Protein AF-A0A553PNM0-F1 (afdb_monomer_lite)

Organism: Tigriopus californicus (NCBI:txid6832)

Radius of gyration: 17.67 Å; chains: 1; bounding box: 43×43×45 Å

Secondary structure (DSSP, 8-state):
------EEEE-GGGSS-TT----EEEE---S----SS----HHHHTT---SSSS-TT--EEE--SS-SS---GGGSSBTBTTSSTT---S----GGGB-SS-HHHHHHHHHHHSTTTEEEEE-S-SHHHHHHHHH-GGGGGTEEEEEEE---SSS--SSSSS--HHHHH-HHHHHHHHHH--S-EEEE-HHIIIII--B-HHIIIIIGGGS-SHHHHHHHHHHHHHHHH-S---SSB--SHHHHHHHHH-GGG--------

InterPro domains:
  IPR001910 Inosine/uridine-preferring nucleoside hydrolase domain [PF01156] (56-257)
  IPR036452 Ribonucleoside hydrolase-like [G3DSA:3.90.245.10] (32-261)
  IPR036452 Ribonucleoside hydrolase-like [SSF53590] (50-256)
  IPR052775 Inosine-uridine nucleoside hydrolase [PTHR46190] (56-258)

pLDDT: mean 73.75, std 21.81, range [20.58, 97.44]

Foldseek 3Di:
DDQFFFKKKFFPVALPDPADTQIEGEDEAPLAPDPDPDDPAQLQQVQDDPDPGHDPHYAYAYEYHAAPPGFDPLSHQPQHNRSLVPFDPPDGGDNPRYDPDHLLVVLLVVLVVQFLGIEMEGRAAQRSVLSNCVVRVVSLNRHNEYFHQAAADVQPEDSDRRGDSNCVRHVVSVVSCVVSHDHHYHYCYPCNQQPVDFAAPCCLCVPQCPPPDPVSVSVCSSCVSVVVPDPDDRRGDGDGSVVSVVCVSPVVVCVDDDDDD

Structure (mmCIF, N/CA/C/O backbone):
data_AF-A0A553PNM0-F1
#
_entry.id   AF-A0A553PNM0-F1
#
loop_
_atom_site.group_PDB
_atom_site.id
_atom_site.type_symbol
_atom_site.label_atom_id
_atom_site.label_alt_id
_atom_site.label_comp_id
_atom_site.label_asym_id
_atom_site.label_entity_id
_atom_site.label_seq_id
_atom_site.pdbx_PDB_ins_code
_atom_site.Cartn_x
_atom_site.Cartn_y
_atom_site.Cartn_z
_atom_site.occupancy
_atom_site.B_iso_or_equiv
_atom_site.auth_seq_id
_atom_site.auth_comp_id
_atom_site.auth_asym_id
_atom_site.auth_atom_id
_atom_site.pdbx_PDB_model_num
ATOM 1 N N . MET A 1 1 ? 8.630 -4.304 -11.192 1.00 27.81 1 MET A N 1
ATOM 2 C CA . MET A 1 1 ? 7.873 -4.018 -9.953 1.00 27.81 1 MET A CA 1
ATOM 3 C C . MET A 1 1 ? 7.878 -2.520 -9.723 1.00 27.81 1 MET A C 1
ATOM 5 O O . MET A 1 1 ? 8.892 -1.886 -9.990 1.00 27.81 1 MET A O 1
ATOM 9 N N . ALA A 1 2 ? 6.720 -1.966 -9.370 1.00 22.22 2 ALA A N 1
ATOM 10 C CA . ALA A 1 2 ? 6.484 -0.530 -9.261 1.00 22.22 2 ALA A CA 1
ATOM 11 C C . ALA A 1 2 ? 7.149 0.062 -8.007 1.00 22.22 2 ALA A C 1
ATOM 13 O O . ALA A 1 2 ? 7.438 -0.663 -7.064 1.00 22.22 2 ALA A O 1
ATOM 14 N N . ALA A 1 3 ? 7.406 1.372 -8.035 1.00 22.92 3 ALA A N 1
ATOM 15 C CA . ALA A 1 3 ? 7.896 2.136 -6.892 1.00 22.92 3 ALA A CA 1
ATOM 16 C C . ALA A 1 3 ? 6.943 1.985 -5.697 1.00 22.92 3 ALA A C 1
ATOM 18 O O . ALA A 1 3 ? 5.734 2.151 -5.881 1.00 22.92 3 ALA A O 1
ATOM 19 N N . ALA A 1 4 ? 7.502 1.721 -4.512 1.00 26.56 4 ALA A N 1
ATOM 20 C CA . ALA A 1 4 ? 6.774 1.536 -3.260 1.00 26.56 4 ALA A CA 1
ATOM 21 C C . ALA A 1 4 ? 5.770 2.678 -3.045 1.00 26.56 4 ALA A C 1
ATOM 23 O O . ALA A 1 4 ? 6.121 3.843 -2.856 1.00 26.56 4 ALA A O 1
ATOM 24 N N . LEU A 1 5 ? 4.497 2.351 -3.193 1.00 33.31 5 LEU A N 1
ATOM 25 C CA . LEU A 1 5 ? 3.348 3.166 -2.826 1.00 33.31 5 LEU A CA 1
ATOM 26 C C . LEU A 1 5 ? 2.892 2.578 -1.493 1.00 33.31 5 LEU A C 1
ATOM 28 O O . LEU A 1 5 ? 2.893 1.365 -1.416 1.00 33.31 5 LEU A O 1
ATOM 32 N N . ASP A 1 6 ? 2.549 3.353 -0.462 1.00 53.09 6 ASP A N 1
ATOM 33 C CA . ASP A 1 6 ? 2.566 2.771 0.893 1.00 53.09 6 ASP A CA 1
ATOM 34 C C . ASP A 1 6 ? 1.210 2.538 1.544 1.00 53.09 6 ASP A C 1
ATOM 36 O O . ASP A 1 6 ? 0.813 1.402 1.756 1.00 53.09 6 ASP A O 1
ATOM 40 N N . VAL A 1 7 ? 0.435 3.590 1.812 1.00 48.84 7 VAL A N 1
ATOM 41 C CA . VAL A 1 7 ? -0.965 3.419 2.206 1.00 48.84 7 VAL A CA 1
ATOM 42 C C . VAL A 1 7 ? -1.834 4.398 1.432 1.00 48.84 7 VAL A C 1
ATOM 44 O O . VAL A 1 7 ? -1.630 5.614 1.486 1.00 48.84 7 VAL A O 1
ATOM 47 N N . ARG A 1 8 ? -2.824 3.881 0.700 1.00 50.41 8 ARG A N 1
ATOM 48 C CA . ARG A 1 8 ? -3.901 4.699 0.126 1.00 50.41 8 ARG A CA 1
ATOM 49 C C . ARG A 1 8 ? -5.166 4.552 0.954 1.00 50.41 8 ARG A C 1
ATOM 51 O O . ARG A 1 8 ? -5.609 3.437 1.206 1.00 50.41 8 ARG A O 1
ATOM 58 N N . VAL A 1 9 ? -5.764 5.681 1.329 1.00 41.03 9 VAL A N 1
ATOM 59 C CA . VAL A 1 9 ? -7.096 5.715 1.950 1.00 41.03 9 VAL A CA 1
ATOM 60 C C . VAL A 1 9 ? -8.122 6.128 0.904 1.00 41.03 9 VAL A C 1
ATOM 62 O O . VAL A 1 9 ? -7.975 7.187 0.286 1.00 41.03 9 VAL A O 1
ATOM 65 N N . MET A 1 10 ? -9.143 5.295 0.697 1.00 32.03 10 MET A N 1
ATOM 66 C CA . MET A 1 10 ? -10.212 5.520 -0.285 1.00 32.03 10 MET A CA 1
ATOM 67 C C . MET A 1 10 ? -11.589 5.536 0.390 1.00 32.03 10 MET A C 1
ATOM 69 O O . MET A 1 10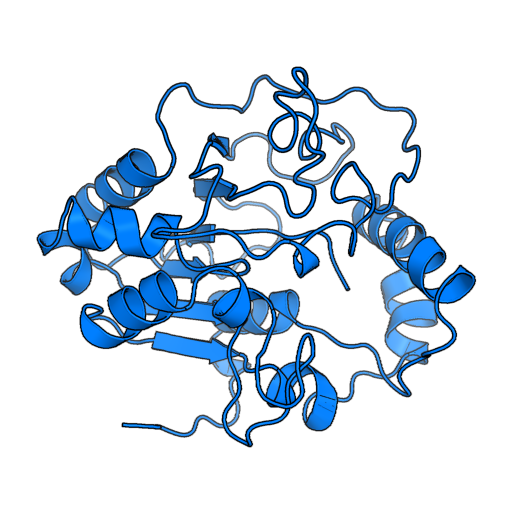 ? -11.840 4.707 1.259 1.00 32.03 10 MET A O 1
ATOM 73 N N . ASN A 1 11 ? -12.488 6.427 -0.047 1.00 24.14 11 ASN A N 1
ATOM 74 C CA . ASN A 1 11 ? -13.898 6.450 0.377 1.00 24.14 11 ASN A CA 1
ATOM 75 C C . ASN A 1 11 ? -14.820 5.823 -0.691 1.00 24.14 11 ASN A C 1
ATOM 77 O O . ASN A 1 11 ? -14.455 5.714 -1.864 1.00 24.14 11 ASN A O 1
ATOM 81 N N . GLN A 1 12 ? -16.035 5.437 -0.282 1.00 23.17 12 GLN A N 1
ATOM 82 C CA . GLN A 1 12 ? -16.990 4.610 -1.040 1.00 23.17 12 GLN A CA 1
ATOM 83 C C . GLN A 1 12 ? -17.422 5.174 -2.416 1.00 23.17 12 GLN A C 1
ATOM 85 O O . GLN A 1 12 ? -17.696 4.394 -3.325 1.00 23.17 12 GLN A O 1
ATOM 90 N N . ASP A 1 13 ? -17.384 6.493 -2.630 1.00 20.58 13 ASP A N 1
ATOM 91 C CA . ASP A 1 13 ? -17.746 7.135 -3.910 1.00 20.58 13 ASP A CA 1
ATOM 92 C C . ASP A 1 13 ? -16.684 7.004 -5.028 1.00 20.58 13 ASP A C 1
ATOM 94 O O . ASP A 1 13 ? -16.848 7.549 -6.120 1.00 20.58 13 ASP A O 1
ATOM 98 N N . GLN A 1 14 ? -15.554 6.335 -4.777 1.00 33.75 14 GLN A N 1
ATOM 99 C CA . GLN A 1 14 ? -14.324 6.510 -5.569 1.00 33.75 14 GLN A CA 1
ATOM 100 C C . GLN A 1 14 ? -13.913 5.285 -6.414 1.00 33.75 14 GLN A C 1
ATOM 102 O O . GLN A 1 14 ? -12.898 5.332 -7.106 1.00 33.75 14 GLN A O 1
ATOM 107 N N . ALA A 1 15 ? -14.712 4.211 -6.412 1.00 23.94 15 ALA A N 1
ATOM 108 C CA . ALA A 1 15 ? -14.413 2.951 -7.108 1.00 23.94 15 ALA A CA 1
ATOM 109 C C . ALA A 1 15 ? -14.707 2.957 -8.629 1.00 23.94 15 ALA A C 1
ATOM 111 O O . ALA A 1 15 ? -14.286 2.050 -9.342 1.00 23.94 15 ALA A O 1
ATOM 112 N N . THR A 1 16 ? -15.402 3.974 -9.159 1.00 22.81 16 THR A N 1
ATOM 113 C CA . THR A 1 16 ? -15.948 3.921 -10.538 1.00 22.81 16 THR A CA 1
ATOM 114 C C . THR A 1 16 ? -15.172 4.753 -11.570 1.00 22.81 16 THR A C 1
ATOM 116 O O . THR A 1 16 ? -15.426 4.637 -12.766 1.00 22.81 16 THR A O 1
ATOM 119 N N . LEU A 1 17 ? -14.200 5.581 -11.172 1.00 21.88 17 LEU A N 1
ATOM 120 C CA . LEU A 1 17 ? -13.501 6.482 -12.099 1.00 21.88 17 LEU A CA 1
ATOM 121 C C . LEU A 1 17 ? -11.994 6.468 -11.853 1.00 21.88 17 LEU A C 1
ATOM 123 O O . LEU A 1 17 ? -11.472 7.151 -10.970 1.00 21.88 17 LEU A O 1
ATOM 127 N N . GLY A 1 18 ? -11.286 5.716 -12.698 1.00 28.11 18 GLY A N 1
ATOM 128 C CA . GLY A 1 18 ? -9.848 5.874 -12.862 1.00 28.11 18 GLY A CA 1
ATOM 129 C C . GLY A 1 18 ? -9.486 7.360 -12.975 1.00 28.11 18 GLY A C 1
ATOM 130 O O . GLY A 1 18 ? -10.095 8.100 -13.741 1.00 28.11 18 GLY A O 1
ATOM 131 N N . LEU A 1 19 ? -8.485 7.773 -12.195 1.00 32.41 19 LEU A N 1
ATOM 132 C CA . LEU A 1 19 ? -7.811 9.083 -12.216 1.00 32.41 19 LEU A CA 1
ATOM 133 C C . LEU A 1 19 ? -8.428 10.258 -11.432 1.00 32.41 19 LEU A C 1
ATOM 135 O O . LEU A 1 19 ? -7.776 11.301 -11.358 1.00 32.41 19 LEU A O 1
ATOM 139 N N . HIS A 1 20 ? -9.550 10.111 -10.724 1.00 35.09 20 HIS A N 1
ATOM 140 C CA . HIS A 1 20 ? -10.071 11.193 -9.866 1.00 35.09 20 HIS A CA 1
ATOM 141 C C . HIS A 1 20 ? -10.456 10.726 -8.461 1.00 35.09 20 HIS A C 1
ATOM 143 O O . HIS A 1 20 ? -11.618 10.762 -8.081 1.00 35.09 20 HIS A O 1
ATOM 149 N N . THR A 1 21 ? -9.457 10.341 -7.663 1.00 36.59 21 THR A N 1
ATOM 150 C CA . THR A 1 21 ? -9.657 10.044 -6.238 1.00 36.59 21 THR A CA 1
ATOM 151 C C . THR A 1 21 ? -9.409 11.283 -5.368 1.00 36.59 21 THR A C 1
ATOM 153 O O . THR A 1 21 ? -8.312 11.851 -5.412 1.00 36.59 21 THR A O 1
ATOM 156 N N . LYS A 1 22 ? -10.370 11.668 -4.518 1.00 37.41 22 LYS A N 1
ATOM 157 C CA . LYS A 1 22 ? -10.086 12.384 -3.258 1.00 37.41 22 LYS A CA 1
ATOM 158 C C . LYS A 1 22 ? -9.643 11.335 -2.232 1.00 37.41 22 LYS A C 1
ATOM 160 O O . LYS A 1 22 ? -10.461 10.825 -1.481 1.00 37.41 22 LYS A O 1
ATOM 165 N N . GLY A 1 23 ? -8.376 10.934 -2.286 1.00 47.41 23 GLY A N 1
ATOM 166 C CA . GLY A 1 23 ? -7.800 9.943 -1.370 1.00 47.41 23 GLY A CA 1
ATOM 167 C C . GLY A 1 23 ? -6.678 10.546 -0.537 1.00 47.41 23 GLY A C 1
ATOM 168 O O . GLY A 1 23 ? -6.109 11.563 -0.932 1.00 47.41 23 GLY A O 1
ATOM 169 N N . LEU A 1 24 ? -6.356 9.919 0.592 1.00 45.97 24 LEU A N 1
ATOM 170 C CA . LEU A 1 24 ? -5.128 10.186 1.345 1.00 45.97 24 LEU A CA 1
ATOM 171 C C . LEU A 1 24 ? -4.005 9.322 0.767 1.00 45.97 24 LEU A C 1
ATOM 173 O O . LEU A 1 24 ? -4.213 8.127 0.542 1.00 45.97 24 LEU A O 1
ATOM 177 N N . MET A 1 25 ? -2.823 9.903 0.564 1.00 55.03 25 MET A N 1
ATOM 178 C CA . MET A 1 25 ? -1.599 9.146 0.319 1.00 55.03 25 MET A CA 1
ATOM 179 C C . MET A 1 25 ? -0.678 9.272 1.531 1.00 55.03 25 MET A C 1
ATOM 181 O O . MET A 1 25 ? -0.271 10.366 1.923 1.00 55.03 25 MET A O 1
ATOM 185 N N . VAL A 1 26 ? -0.342 8.129 2.106 1.00 51.62 26 VAL A N 1
ATOM 186 C CA . VAL A 1 26 ? 0.630 7.986 3.183 1.00 51.62 26 VAL A CA 1
ATOM 187 C C . VAL A 1 26 ? 1.881 7.335 2.608 1.00 51.62 26 VAL A C 1
ATOM 189 O O . VAL A 1 26 ? 1.780 6.383 1.836 1.00 51.62 26 VAL A O 1
ATOM 192 N N . MET A 1 27 ? 3.040 7.871 2.979 1.00 51.19 27 MET A N 1
ATOM 193 C CA . MET A 1 27 ? 4.362 7.370 2.598 1.00 51.19 27 MET A CA 1
ATOM 194 C C . MET A 1 27 ? 5.045 6.766 3.831 1.00 51.19 27 MET A C 1
ATOM 196 O O . MET A 1 27 ? 5.050 7.439 4.863 1.00 51.19 27 MET A O 1
ATOM 200 N N . GLU A 1 28 ? 5.627 5.564 3.768 1.00 45.56 28 GLU A N 1
ATOM 201 C CA . GLU A 1 28 ? 6.547 5.073 4.808 1.00 45.56 28 GLU A CA 1
ATOM 202 C C . GLU A 1 28 ? 8.026 5.348 4.480 1.00 45.56 28 GLU A C 1
ATOM 204 O O . GLU A 1 28 ? 8.387 6.303 3.778 1.00 45.56 28 GLU A O 1
ATOM 209 N N . GLN A 1 29 ? 8.858 4.537 5.132 1.00 42.72 29 GLN A N 1
ATOM 210 C CA . GLN A 1 29 ? 10.278 4.609 5.371 1.00 42.72 29 GLN A CA 1
ATOM 211 C C . GLN A 1 29 ? 11.068 4.668 4.073 1.00 42.72 29 GLN A C 1
ATOM 213 O O . GLN A 1 29 ? 10.611 4.209 3.024 1.00 42.72 29 GLN A O 1
ATOM 218 N N . PRO A 1 30 ? 12.309 5.169 4.130 1.00 36.97 30 PRO A N 1
ATOM 219 C CA . PRO A 1 30 ? 13.228 4.939 3.039 1.00 36.97 30 PRO A CA 1
ATOM 220 C C . PRO A 1 30 ? 13.418 3.436 2.918 1.00 36.97 30 PRO A C 1
ATOM 222 O O . PRO A 1 30 ? 14.041 2.831 3.781 1.00 36.97 30 PRO A O 1
ATOM 225 N N . THR A 1 31 ? 13.048 2.850 1.785 1.00 34.56 31 THR A N 1
ATOM 226 C CA . THR A 1 31 ? 13.652 1.600 1.282 1.00 34.56 31 THR A CA 1
ATOM 227 C C . THR A 1 31 ? 15.159 1.775 0.960 1.00 34.56 31 THR A C 1
ATOM 229 O O . THR A 1 31 ? 15.746 1.028 0.180 1.00 34.56 31 THR A O 1
ATOM 232 N N . CYS A 1 32 ? 15.784 2.824 1.510 1.00 32.19 32 CYS A N 1
ATOM 233 C CA . CYS A 1 32 ? 17.066 3.431 1.169 1.00 32.19 32 CYS A CA 1
ATOM 234 C C . CYS A 1 32 ? 17.634 4.139 2.421 1.00 32.19 32 CYS A C 1
ATOM 236 O O . CYS A 1 32 ? 17.755 5.365 2.451 1.00 32.19 32 CYS A O 1
ATOM 238 N N . ILE A 1 33 ? 17.913 3.411 3.506 1.00 30.34 33 ILE A N 1
ATOM 239 C CA . ILE A 1 33 ? 18.574 3.986 4.692 1.00 30.34 33 ILE A CA 1
ATOM 240 C C . ILE A 1 33 ? 20.084 4.074 4.434 1.00 30.34 33 ILE A C 1
ATOM 242 O O . ILE A 1 33 ? 20.885 3.321 4.962 1.00 30.34 33 ILE A O 1
ATOM 246 N N . CYS A 1 34 ? 20.528 5.050 3.647 1.00 25.72 34 CYS A N 1
ATOM 247 C CA . CYS A 1 34 ? 21.958 5.341 3.590 1.00 25.72 34 CYS A CA 1
ATOM 248 C C . CYS A 1 34 ? 22.407 5.899 4.955 1.00 25.72 34 CYS A C 1
ATOM 250 O O . CYS A 1 34 ? 22.080 7.036 5.296 1.00 25.72 34 CYS A O 1
ATOM 252 N N . ASN A 1 35 ? 23.176 5.123 5.729 1.00 25.09 35 ASN A N 1
ATOM 253 C CA . ASN A 1 35 ? 23.857 5.579 6.948 1.00 25.09 35 ASN A CA 1
ATOM 254 C C . ASN A 1 35 ? 24.820 6.745 6.633 1.00 25.09 35 ASN A C 1
ATOM 256 O O . ASN A 1 35 ? 26.003 6.554 6.356 1.00 25.09 35 ASN A O 1
ATOM 260 N N . GLY A 1 36 ? 24.310 7.974 6.680 1.00 26.05 36 GLY A N 1
ATOM 261 C CA . GLY A 1 36 ? 25.061 9.214 6.525 1.00 26.05 36 GLY A CA 1
ATOM 262 C C . GLY A 1 36 ? 24.262 10.402 7.077 1.00 26.05 36 GLY A C 1
ATOM 263 O O . GLY A 1 36 ? 23.035 10.379 7.050 1.00 26.05 36 GLY A O 1
ATOM 264 N N . PRO A 1 37 ? 24.911 11.468 7.582 1.00 25.02 37 PRO A N 1
ATOM 265 C CA . PRO A 1 37 ? 24.263 12.534 8.362 1.00 25.02 37 PRO A CA 1
ATOM 266 C C . PRO A 1 37 ? 23.416 13.512 7.524 1.00 25.02 37 PRO A C 1
ATOM 268 O O . PRO A 1 37 ? 23.191 14.653 7.925 1.00 25.02 37 PRO A O 1
ATOM 271 N N . LYS A 1 38 ? 22.978 13.113 6.332 1.00 31.00 38 LYS A N 1
ATOM 272 C CA . LYS A 1 38 ? 22.179 13.925 5.419 1.00 31.00 38 LYS A CA 1
ATOM 273 C C . LYS A 1 38 ? 21.345 12.967 4.583 1.00 31.00 38 LYS A C 1
ATOM 275 O O . LYS A 1 38 ? 21.938 12.294 3.759 1.00 31.00 38 LYS A O 1
ATOM 280 N N . PHE A 1 39 ? 20.030 12.903 4.785 1.00 34.34 39 PHE A N 1
ATOM 281 C CA . PHE A 1 39 ? 19.041 13.088 3.715 1.00 34.34 39 PHE A CA 1
ATOM 282 C C . PHE A 1 39 ? 17.601 12.894 4.220 1.00 34.34 39 PHE A C 1
ATOM 284 O O . PHE A 1 39 ? 17.259 11.931 4.889 1.00 34.34 39 PHE A O 1
ATOM 291 N N . ASN A 1 40 ? 16.766 13.868 3.863 1.00 34.53 40 ASN A N 1
ATOM 292 C CA . ASN A 1 40 ? 15.377 14.093 4.267 1.00 34.53 40 ASN A CA 1
ATOM 293 C C . ASN A 1 40 ? 14.376 13.433 3.273 1.00 34.53 40 ASN A C 1
ATOM 295 O O . ASN A 1 40 ? 13.281 13.963 3.055 1.00 34.53 40 ASN A O 1
ATOM 299 N N . SER A 1 41 ? 14.784 12.373 2.548 1.00 41.06 41 SER A N 1
ATOM 300 C CA . SER A 1 41 ? 14.549 12.314 1.091 1.00 41.06 41 SER A CA 1
ATOM 301 C C . SER A 1 41 ? 13.500 11.373 0.482 1.00 41.06 41 SER A C 1
ATOM 303 O O . SER A 1 41 ? 13.335 11.446 -0.731 1.00 41.06 41 SER A O 1
ATOM 305 N N . ASN A 1 42 ? 12.696 10.576 1.190 1.00 40.91 42 ASN A N 1
ATOM 306 C CA . ASN A 1 42 ? 11.641 9.815 0.453 1.00 40.91 42 ASN A CA 1
ATOM 307 C C . ASN A 1 42 ? 10.457 10.686 0.080 1.00 40.91 42 ASN A C 1
ATOM 309 O O . ASN A 1 42 ? 9.878 10.594 -1.001 1.00 40.91 42 ASN A O 1
ATOM 313 N N . VAL A 1 43 ? 10.165 11.630 0.964 1.00 40.88 43 VAL A N 1
ATOM 314 C CA . VAL A 1 43 ? 9.217 12.707 0.709 1.00 40.88 43 VAL A CA 1
ATOM 315 C C . VAL A 1 43 ? 9.763 13.646 -0.369 1.00 40.88 43 VAL A C 1
ATOM 317 O O . VAL A 1 43 ? 9.001 14.401 -0.975 1.00 40.88 43 VAL A O 1
ATOM 320 N N . ASP A 1 44 ? 11.074 13.569 -0.636 1.00 37.78 44 ASP A N 1
ATOM 321 C CA . ASP A 1 44 ? 11.754 14.328 -1.671 1.00 37.78 44 ASP A CA 1
ATOM 322 C C . ASP A 1 44 ? 11.764 13.631 -3.045 1.00 37.78 44 ASP A C 1
ATOM 324 O O . ASP A 1 44 ? 11.934 14.311 -4.059 1.00 37.78 44 ASP A O 1
ATOM 328 N N . HIS A 1 45 ? 11.484 12.323 -3.109 1.00 41.59 45 HIS A N 1
ATOM 329 C CA . HIS A 1 45 ? 11.562 11.546 -4.350 1.00 41.59 45 HIS A CA 1
ATOM 330 C C . HIS A 1 45 ? 10.223 11.033 -4.897 1.00 41.59 45 HIS A C 1
ATOM 332 O O . HIS A 1 45 ? 10.089 10.966 -6.119 1.00 41.59 45 HIS A O 1
ATOM 338 N N . TYR A 1 46 ? 9.145 10.929 -4.098 1.00 42.34 46 TYR A N 1
ATOM 339 C CA . TYR A 1 46 ? 7.755 10.825 -4.635 1.00 42.34 46 TYR A CA 1
ATOM 340 C C . TYR A 1 46 ? 7.224 12.093 -5.319 1.00 42.34 46 TYR A C 1
ATOM 342 O O . TYR A 1 46 ? 6.044 12.317 -5.588 1.00 42.34 46 TYR A O 1
ATOM 350 N N . ARG A 1 47 ? 8.167 12.962 -5.587 1.00 44.56 47 ARG A N 1
ATOM 351 C CA . ARG A 1 47 ? 8.039 14.358 -5.878 1.00 44.56 47 ARG A CA 1
ATOM 352 C C . ARG A 1 47 ? 8.198 14.558 -7.398 1.00 44.56 47 ARG A C 1
ATOM 354 O O . ARG A 1 47 ? 7.783 15.576 -7.943 1.00 44.56 47 ARG A O 1
ATOM 361 N N . ALA A 1 48 ? 8.700 13.565 -8.129 1.00 35.59 48 ALA A N 1
ATOM 362 C CA . ALA A 1 48 ? 8.612 13.511 -9.580 1.00 35.59 48 ALA A CA 1
ATOM 363 C C . ALA A 1 48 ? 7.213 12.976 -9.964 1.00 35.59 48 ALA A C 1
ATOM 365 O O . ALA A 1 48 ? 7.020 11.774 -10.086 1.00 35.59 48 ALA A O 1
ATOM 366 N N . ARG A 1 49 ? 6.189 13.790 -10.235 1.00 47.12 49 ARG A N 1
ATOM 367 C CA . ARG A 1 49 ? 6.160 14.604 -11.452 1.00 47.12 49 ARG A CA 1
ATOM 368 C C . ARG A 1 49 ? 4.851 15.381 -11.576 1.00 47.12 49 ARG A C 1
ATOM 370 O O . ARG A 1 49 ? 3.779 14.805 -11.758 1.00 47.12 49 ARG A O 1
ATOM 377 N N . ARG A 1 50 ? 4.961 16.704 -11.682 1.00 45.78 50 ARG A N 1
ATOM 378 C CA . ARG A 1 50 ? 4.091 17.465 -12.587 1.00 45.78 50 ARG A CA 1
ATOM 379 C C . ARG A 1 50 ? 4.337 16.969 -14.017 1.00 45.78 50 ARG A C 1
ATOM 381 O O . ARG A 1 50 ? 5.307 17.390 -14.638 1.00 45.78 50 ARG A O 1
ATOM 388 N N . ARG A 1 51 ? 3.473 16.096 -14.537 1.00 40.75 51 ARG A N 1
ATOM 389 C CA . ARG A 1 51 ? 3.124 16.044 -15.968 1.00 40.75 51 ARG A CA 1
ATOM 390 C C . ARG A 1 51 ? 1.890 15.165 -16.180 1.00 40.75 51 ARG A C 1
ATOM 392 O O . ARG A 1 51 ? 1.956 13.948 -16.074 1.00 40.75 51 ARG A O 1
ATOM 399 N N . ASP A 1 52 ? 0.777 15.854 -16.414 1.00 39.88 52 ASP A N 1
ATOM 400 C CA . ASP A 1 52 ? -0.388 15.435 -17.198 1.00 39.88 52 ASP A CA 1
ATOM 401 C C . ASP A 1 52 ? -0.995 14.059 -16.863 1.00 39.88 52 ASP A C 1
ATOM 403 O O . ASP A 1 52 ? -0.812 13.083 -17.581 1.00 39.88 52 ASP A O 1
ATOM 407 N N . GLY A 1 53 ? -1.777 13.987 -15.775 1.00 41.88 53 GLY A N 1
ATOM 408 C CA . GLY A 1 53 ? -2.761 12.905 -15.603 1.00 41.88 53 GLY A CA 1
ATOM 409 C C . GLY A 1 53 ? -3.071 12.469 -14.170 1.00 41.88 53 GLY A C 1
ATOM 410 O O . GLY A 1 53 ? -4.127 11.894 -13.941 1.00 41.88 53 GLY A O 1
ATOM 411 N N . PHE A 1 54 ? -2.212 12.753 -13.185 1.00 48.88 54 PHE A N 1
ATOM 412 C CA . PHE A 1 54 ? -2.532 12.483 -11.775 1.00 48.88 54 PHE A CA 1
ATOM 413 C C . PHE A 1 54 ? -3.293 13.661 -11.155 1.00 48.88 54 PHE A C 1
ATOM 415 O O . PHE A 1 54 ? -2.840 14.807 -11.232 1.00 48.88 54 PHE A O 1
ATOM 422 N N . SER A 1 55 ? -4.451 13.372 -10.544 1.00 46.28 55 SER A N 1
ATOM 423 C CA . SER A 1 55 ? -5.333 14.350 -9.893 1.00 46.28 55 SER A CA 1
ATOM 424 C C . SER A 1 55 ? -4.558 15.389 -9.065 1.00 46.28 55 SER A C 1
ATOM 426 O O . SER A 1 55 ? -3.635 15.073 -8.304 1.00 46.28 55 SER A O 1
ATOM 428 N N . LYS A 1 56 ? -4.944 16.661 -9.218 1.00 51.91 56 LYS A N 1
ATOM 429 C CA . LYS A 1 56 ? -4.315 17.832 -8.586 1.00 51.91 56 LYS A CA 1
ATOM 430 C C . LYS A 1 56 ? -4.522 17.923 -7.058 1.00 51.91 56 LYS A C 1
ATOM 432 O O . LYS A 1 56 ? -4.066 18.899 -6.481 1.00 51.91 56 LYS A O 1
ATOM 437 N N . SER A 1 57 ? -5.181 16.960 -6.402 1.00 65.50 57 SER A N 1
ATOM 438 C CA . SER A 1 57 ? -5.792 17.175 -5.075 1.00 65.50 57 SER A CA 1
ATOM 439 C C . SER A 1 57 ? -5.454 16.167 -3.964 1.00 65.50 57 SER A C 1
ATOM 441 O O . SER A 1 57 ? -6.142 16.176 -2.950 1.00 65.50 57 SER A O 1
ATOM 443 N N . ILE A 1 58 ? -4.481 15.266 -4.136 1.00 71.31 58 ILE A N 1
ATOM 444 C CA . ILE A 1 58 ? -4.185 14.229 -3.123 1.00 71.31 58 ILE A CA 1
ATOM 445 C C . ILE A 1 58 ? -3.097 14.732 -2.157 1.00 71.31 58 ILE A C 1
ATOM 447 O O . ILE A 1 58 ? -1.978 14.974 -2.627 1.00 71.31 58 ILE A O 1
ATOM 451 N N . PRO A 1 59 ? -3.393 14.907 -0.852 1.00 74.25 59 PRO A N 1
ATOM 452 C CA . PRO A 1 59 ? -2.390 15.250 0.152 1.00 74.25 59 PRO A CA 1
ATOM 453 C C . PRO A 1 59 ? -1.437 14.077 0.404 1.00 74.25 59 PRO A C 1
ATOM 455 O O . PRO A 1 59 ? -1.841 12.912 0.353 1.00 74.25 59 PRO A O 1
ATOM 458 N N . VAL A 1 60 ? -0.174 14.402 0.685 1.00 74.56 60 VAL A N 1
ATOM 459 C CA . VAL A 1 60 ? 0.885 13.435 0.996 1.00 74.56 60 VAL A CA 1
ATOM 460 C C . VAL A 1 60 ? 1.360 13.668 2.421 1.00 74.56 60 VAL A C 1
ATOM 462 O O . VAL A 1 60 ? 1.766 14.778 2.756 1.00 74.56 60 VAL A O 1
ATOM 465 N N . HIS A 1 61 ? 1.346 12.630 3.249 1.00 77.69 61 HIS A N 1
ATOM 466 C CA . HIS A 1 61 ? 1.777 12.721 4.643 1.00 77.69 61 HIS A CA 1
ATOM 467 C C . HIS A 1 61 ? 3.043 11.902 4.876 1.00 77.69 61 HIS A C 1
ATOM 469 O O . HIS A 1 61 ? 3.156 10.771 4.397 1.00 77.69 61 HIS A O 1
ATOM 475 N N . ARG A 1 62 ? 3.989 12.477 5.628 1.00 79.38 62 ARG A N 1
ATOM 476 C CA . ARG A 1 62 ? 5.225 11.789 6.022 1.00 79.38 62 ARG A CA 1
ATOM 477 C C . ARG A 1 62 ? 4.912 10.727 7.078 1.00 79.38 62 ARG A C 1
ATOM 479 O O . ARG A 1 62 ? 4.274 11.051 8.080 1.00 79.38 62 ARG A O 1
ATOM 486 N N . GLY A 1 63 ? 5.334 9.489 6.854 1.00 78.69 63 GLY A N 1
ATOM 487 C CA . GLY A 1 63 ? 5.217 8.396 7.818 1.00 78.69 63 GLY A CA 1
ATOM 488 C C . GLY A 1 63 ? 6.460 8.171 8.660 1.00 78.69 63 GLY A C 1
ATOM 489 O O . GLY A 1 63 ? 7.334 9.032 8.735 1.00 78.69 63 GLY A O 1
ATOM 490 N N . SER A 1 64 ? 6.503 7.007 9.308 1.00 81.88 64 SER A N 1
ATOM 491 C CA . SER A 1 64 ? 7.663 6.555 10.075 1.00 81.88 64 SER A CA 1
ATOM 492 C C . SER A 1 64 ? 8.901 6.436 9.185 1.00 81.88 64 SER A C 1
ATOM 494 O O . SER A 1 64 ? 8.792 6.039 8.027 1.00 81.88 64 SER A O 1
ATOM 496 N N . GLU A 1 65 ? 10.073 6.756 9.737 1.00 77.00 65 GLU A N 1
ATOM 497 C CA . GLU A 1 65 ? 11.376 6.593 9.072 1.00 77.00 65 GLU A CA 1
ATOM 498 C C . GLU A 1 65 ? 12.034 5.241 9.385 1.00 77.00 65 GLU A C 1
ATOM 500 O O . GLU A 1 65 ? 12.950 4.832 8.677 1.00 77.00 65 GLU A O 1
ATOM 505 N N . SER A 1 66 ? 11.551 4.540 10.417 1.00 80.62 66 SER A N 1
ATOM 506 C CA . SER A 1 66 ? 12.062 3.243 10.871 1.00 80.62 66 SER A CA 1
ATOM 507 C C . SER A 1 66 ? 10.944 2.293 11.294 1.00 80.62 66 SER A C 1
ATOM 509 O O . SER A 1 66 ? 9.843 2.739 11.634 1.00 80.62 66 SER A O 1
ATOM 511 N N . ALA A 1 67 ? 11.246 0.991 11.318 1.00 87.31 67 ALA A N 1
ATOM 512 C CA . ALA A 1 67 ? 10.352 -0.041 11.829 1.00 87.31 67 ALA A CA 1
ATOM 513 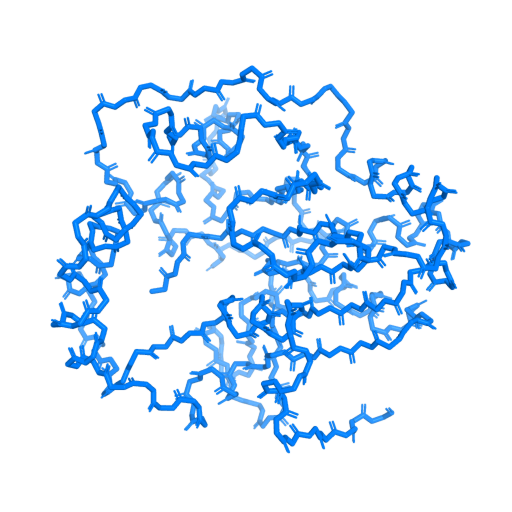C C . ALA A 1 67 ? 10.097 0.168 13.330 1.00 87.31 67 ALA A C 1
ATOM 515 O O . ALA A 1 67 ? 10.806 0.938 13.987 1.00 87.31 67 ALA A O 1
ATOM 516 N N . LEU A 1 68 ? 9.102 -0.524 13.892 1.00 90.62 68 LEU A N 1
ATOM 517 C CA . LEU A 1 68 ? 8.739 -0.383 15.306 1.00 90.62 68 LEU A CA 1
ATOM 518 C C . LEU A 1 68 ? 9.894 -0.693 16.269 1.00 90.62 68 LEU A C 1
ATOM 520 O O . LEU A 1 68 ? 9.985 -0.062 17.322 1.00 90.62 68 LEU A O 1
ATOM 524 N N . ILE A 1 69 ? 10.740 -1.674 15.937 1.00 93.31 69 ILE A N 1
ATOM 525 C CA . ILE A 1 69 ? 11.888 -2.073 16.766 1.00 93.31 69 ILE A CA 1
ATOM 526 C C . ILE A 1 69 ? 13.209 -1.792 16.052 1.00 93.31 69 ILE A C 1
ATOM 528 O O . ILE A 1 69 ? 14.037 -1.040 16.563 1.00 93.31 69 ILE A O 1
ATOM 532 N N . MET A 1 70 ? 13.438 -2.422 14.901 1.00 86.88 70 MET A N 1
ATOM 533 C CA . MET A 1 70 ? 14.700 -2.316 14.173 1.00 86.88 70 MET A CA 1
ATOM 534 C C . MET A 1 70 ? 14.458 -2.516 12.684 1.00 86.88 70 MET A C 1
ATOM 536 O O . MET A 1 70 ? 13.960 -3.564 12.285 1.00 86.88 70 MET A O 1
ATOM 540 N N . THR A 1 71 ? 14.866 -1.546 11.867 1.00 83.81 71 THR A N 1
ATOM 541 C CA . THR A 1 71 ? 14.836 -1.711 10.412 1.00 83.81 71 THR A CA 1
ATOM 542 C C . THR A 1 71 ? 15.982 -2.634 9.973 1.00 83.81 71 THR A C 1
ATOM 544 O O . THR A 1 71 ? 17.137 -2.378 10.338 1.00 83.81 71 THR A O 1
ATOM 547 N N . PRO A 1 72 ? 15.711 -3.710 9.212 1.00 81.62 72 PRO A N 1
ATOM 548 C CA . PRO A 1 72 ? 16.757 -4.581 8.688 1.00 81.62 72 PRO A CA 1
ATOM 549 C C . PRO A 1 72 ? 17.702 -3.838 7.736 1.00 81.62 72 PRO A C 1
ATOM 551 O O . PRO A 1 72 ? 17.255 -3.081 6.882 1.00 81.62 72 PRO A O 1
ATOM 554 N N . LYS A 1 73 ? 19.010 -4.108 7.828 1.00 73.12 73 LYS A N 1
ATOM 555 C CA . LYS A 1 73 ? 20.018 -3.517 6.922 1.00 73.12 73 LYS A CA 1
ATOM 556 C C . LYS A 1 73 ? 19.840 -3.958 5.468 1.00 73.12 73 LYS A C 1
ATOM 558 O O . LYS A 1 73 ? 20.116 -3.199 4.550 1.00 73.12 73 LYS A O 1
ATOM 563 N N . ASP A 1 74 ? 19.350 -5.178 5.270 1.00 68.19 74 ASP A N 1
ATOM 564 C CA . ASP A 1 74 ? 19.152 -5.768 3.943 1.00 68.19 74 ASP A CA 1
ATOM 565 C C . ASP A 1 74 ? 17.876 -5.241 3.254 1.00 68.19 74 ASP A C 1
ATOM 567 O O . ASP A 1 74 ? 17.565 -5.639 2.134 1.00 68.19 74 ASP A O 1
ATOM 571 N N . ALA A 1 75 ? 17.129 -4.340 3.907 1.00 59.62 75 ALA A N 1
ATOM 572 C CA . ALA A 1 75 ? 15.966 -3.668 3.330 1.00 59.62 75 ALA A CA 1
ATOM 573 C C . ALA A 1 75 ? 16.336 -2.484 2.409 1.00 59.62 75 ALA A C 1
ATOM 575 O O . ALA A 1 75 ? 15.453 -1.795 1.899 1.00 59.62 75 ALA A O 1
ATOM 576 N N . GLU A 1 76 ? 17.631 -2.223 2.211 1.00 57.84 76 GLU A N 1
ATOM 577 C CA . GLU A 1 76 ? 18.139 -1.075 1.465 1.00 57.84 76 GLU A CA 1
ATOM 578 C C . GLU A 1 76 ? 18.411 -1.400 -0.016 1.00 57.84 76 GLU A C 1
ATOM 580 O O . GLU A 1 76 ? 18.953 -2.447 -0.365 1.00 57.84 76 GLU A O 1
ATOM 585 N N . GLY A 1 77 ? 18.104 -0.453 -0.909 1.00 58.03 77 GLY A N 1
ATOM 586 C CA . GLY A 1 77 ? 18.691 -0.393 -2.256 1.00 58.03 77 GLY A CA 1
ATOM 587 C C . GLY A 1 77 ? 17.982 -1.194 -3.353 1.00 58.03 77 GLY A C 1
ATOM 588 O O . GLY A 1 77 ? 18.402 -1.129 -4.508 1.00 58.03 77 GLY A O 1
ATOM 589 N N . TYR A 1 78 ? 16.875 -1.880 -3.050 1.00 60.53 78 TYR A N 1
ATOM 590 C CA . TYR A 1 78 ? 16.108 -2.634 -4.057 1.00 60.53 78 TYR A CA 1
ATOM 591 C C . TYR A 1 78 ? 15.534 -1.742 -5.177 1.00 60.53 78 TYR A C 1
ATOM 593 O O . TYR A 1 78 ? 15.311 -2.199 -6.299 1.00 60.53 78 TYR A O 1
ATOM 601 N N . HIS A 1 79 ? 15.328 -0.456 -4.876 1.00 61.22 79 HIS A N 1
ATOM 602 C CA . HIS A 1 79 ? 14.721 0.532 -5.766 1.00 61.22 79 HIS A CA 1
ATOM 603 C C . HIS A 1 79 ? 15.626 1.743 -6.042 1.00 61.22 79 HIS A C 1
ATOM 605 O O . HIS A 1 79 ? 15.126 2.843 -6.268 1.00 61.22 79 HIS A O 1
ATOM 611 N N . GLY A 1 80 ? 16.950 1.567 -6.016 1.00 61.09 80 GLY A N 1
ATOM 612 C CA . GLY A 1 80 ? 17.898 2.685 -6.122 1.00 61.09 80 GLY A CA 1
ATOM 613 C C . GLY A 1 80 ? 17.935 3.544 -4.857 1.00 61.09 80 GLY A C 1
ATOM 614 O O . GLY A 1 80 ? 17.310 3.201 -3.858 1.00 61.09 80 GLY A O 1
ATOM 615 N N . SER A 1 81 ? 18.680 4.647 -4.868 1.00 63.81 81 SER A N 1
ATOM 616 C CA . SER A 1 81 ? 18.789 5.565 -3.719 1.00 63.81 81 SER A CA 1
ATOM 617 C C . SER A 1 81 ? 17.575 6.486 -3.546 1.00 63.81 81 SER A C 1
ATOM 619 O O . SER A 1 81 ? 17.339 7.018 -2.459 1.00 63.81 81 SER A O 1
ATOM 621 N N . ASP A 1 82 ? 16.801 6.671 -4.615 1.00 58.75 82 ASP A N 1
ATOM 622 C CA . ASP A 1 82 ? 15.628 7.540 -4.660 1.00 58.75 82 ASP A CA 1
ATOM 623 C C . ASP A 1 82 ? 14.285 6.795 -4.556 1.00 58.75 82 ASP A C 1
ATOM 625 O O . ASP A 1 82 ? 13.235 7.435 -4.497 1.00 58.75 82 ASP A O 1
ATOM 629 N N . GLY A 1 83 ? 14.292 5.457 -4.533 1.00 62.88 83 GLY A N 1
ATOM 630 C CA . GLY A 1 83 ? 13.076 4.636 -4.595 1.00 62.88 83 GLY A CA 1
ATOM 631 C C . GLY A 1 83 ? 12.451 4.541 -5.999 1.00 62.88 83 GLY A C 1
ATOM 632 O O . GLY A 1 83 ? 11.381 3.953 -6.167 1.00 62.88 83 GLY A O 1
ATOM 633 N N . PHE A 1 84 ? 13.108 5.106 -7.016 1.00 65.88 84 PHE A N 1
ATOM 634 C CA . PHE A 1 84 ? 12.715 5.146 -8.427 1.00 65.88 84 PHE A CA 1
ATOM 635 C C . PHE A 1 84 ? 13.840 4.653 -9.352 1.00 65.88 84 PHE A C 1
ATOM 637 O O . PHE A 1 84 ? 13.956 5.082 -10.505 1.00 65.88 84 PHE A O 1
ATOM 644 N N . ASN A 1 85 ? 14.643 3.704 -8.871 1.00 66.88 85 ASN A N 1
ATOM 645 C CA . ASN A 1 85 ? 15.760 3.097 -9.593 1.00 66.88 85 ASN A CA 1
ATOM 646 C C . ASN A 1 85 ? 16.774 4.129 -10.126 1.00 66.88 85 ASN A C 1
ATOM 648 O O . ASN A 1 85 ? 17.400 3.894 -11.160 1.00 66.88 85 ASN A O 1
ATOM 652 N N . ASP A 1 86 ? 16.899 5.282 -9.459 1.00 70.88 86 ASP A N 1
ATOM 653 C CA . ASP A 1 86 ? 17.798 6.389 -9.807 1.00 70.88 86 ASP A CA 1
ATOM 654 C C . ASP A 1 86 ? 17.624 6.910 -11.248 1.00 70.88 86 ASP A C 1
ATOM 656 O O . ASP A 1 86 ? 18.521 7.520 -11.847 1.00 70.88 86 ASP A O 1
ATOM 660 N N . VAL A 1 87 ? 16.444 6.674 -11.833 1.00 70.06 87 VAL A N 1
ATOM 661 C CA . VAL A 1 87 ? 16.136 7.096 -13.196 1.00 70.06 87 VAL A CA 1
ATOM 662 C C . VAL A 1 87 ? 15.970 8.613 -13.232 1.00 70.06 87 VAL A C 1
ATOM 664 O O . VAL A 1 87 ? 15.161 9.206 -12.522 1.00 70.06 87 VAL A O 1
ATOM 667 N N . GLN A 1 88 ? 16.696 9.270 -14.135 1.00 78.12 88 GLN A N 1
ATOM 668 C CA . GLN A 1 88 ? 16.610 10.717 -14.311 1.00 78.12 88 GLN A CA 1
ATOM 669 C C . GLN A 1 88 ? 15.413 11.090 -15.186 1.00 78.12 88 GLN A C 1
ATOM 671 O O . GLN A 1 88 ? 15.388 10.837 -16.390 1.00 78.12 88 GLN A O 1
ATOM 676 N N . PHE A 1 89 ? 14.419 11.744 -14.587 1.00 65.44 89 PHE A N 1
ATOM 677 C CA . PHE A 1 89 ? 13.176 12.110 -15.276 1.00 65.44 89 PHE A CA 1
ATOM 678 C C . PHE A 1 89 ? 13.100 13.575 -15.726 1.00 65.44 89 PHE A C 1
ATOM 680 O O . PHE A 1 89 ? 12.094 13.988 -16.302 1.00 65.44 89 PHE A O 1
ATOM 687 N N . GLY A 1 90 ? 14.153 14.363 -15.482 1.00 64.75 90 GLY A N 1
ATOM 688 C CA . GLY A 1 90 ? 14.285 15.737 -15.984 1.00 64.75 90 GLY A CA 1
ATOM 689 C C . GLY A 1 90 ? 13.286 16.746 -15.405 1.00 64.75 90 GLY A C 1
ATOM 690 O O . GLY A 1 90 ? 13.121 17.829 -15.960 1.00 64.75 90 GLY A O 1
ATOM 691 N N . THR A 1 91 ? 12.602 16.411 -14.308 1.00 62.31 91 THR A N 1
ATOM 692 C CA . THR A 1 91 ? 11.650 17.296 -13.619 1.00 62.31 91 THR A CA 1
ATOM 693 C C . THR A 1 91 ? 11.990 17.409 -12.149 1.00 62.31 91 THR A C 1
ATOM 695 O O . THR A 1 91 ? 12.336 16.402 -11.531 1.00 62.31 91 THR A O 1
ATOM 698 N N . THR A 1 92 ? 11.805 18.596 -11.574 1.00 59.91 92 THR A N 1
ATOM 699 C CA . THR A 1 92 ? 11.971 18.764 -10.139 1.00 59.91 92 THR A CA 1
ATOM 700 C C . THR A 1 92 ? 10.775 18.207 -9.356 1.00 59.91 92 THR A C 1
ATOM 702 O O . THR A 1 92 ? 9.619 18.475 -9.691 1.00 59.91 92 THR A O 1
ATOM 705 N N . PRO A 1 93 ? 11.069 17.458 -8.292 1.00 62.19 93 PRO A N 1
ATOM 706 C CA . PRO A 1 93 ? 10.260 17.295 -7.097 1.00 62.19 93 PRO A CA 1
ATOM 707 C C . PRO A 1 93 ? 9.207 18.387 -6.717 1.00 62.19 93 PRO A C 1
ATOM 709 O O . PRO A 1 93 ? 9.595 19.445 -6.232 1.00 62.19 93 PRO A O 1
ATOM 712 N N . ASP A 1 94 ? 7.884 18.140 -6.838 1.00 66.56 94 ASP A N 1
ATOM 713 C CA . ASP A 1 94 ? 6.795 19.023 -6.333 1.00 66.56 94 ASP A CA 1
ATOM 714 C C . ASP A 1 94 ? 6.459 18.755 -4.854 1.00 66.56 94 ASP A C 1
ATOM 716 O O . ASP A 1 94 ? 5.736 17.820 -4.508 1.00 66.56 94 ASP A O 1
ATOM 720 N N . VAL A 1 95 ? 6.993 19.602 -3.974 1.00 67.75 95 VAL A N 1
ATOM 721 C CA . VAL A 1 95 ? 6.896 19.447 -2.513 1.00 67.75 95 VAL A CA 1
ATOM 722 C C . VAL A 1 95 ? 5.584 19.979 -1.937 1.00 67.75 95 VAL A C 1
ATOM 724 O O . VAL A 1 95 ? 5.298 19.761 -0.764 1.00 67.75 95 VAL A O 1
ATOM 727 N N . THR A 1 96 ? 4.787 20.696 -2.733 1.00 71.56 96 THR A N 1
ATOM 728 C CA . THR A 1 96 ? 3.669 21.520 -2.234 1.00 71.56 96 THR A CA 1
ATOM 729 C C . THR A 1 96 ? 2.500 20.711 -1.675 1.00 71.56 96 THR A C 1
ATOM 731 O O . THR A 1 96 ? 1.629 21.258 -1.007 1.00 71.56 96 THR A O 1
ATOM 734 N N . ARG A 1 97 ? 2.475 19.401 -1.942 1.00 71.38 97 ARG A N 1
ATOM 735 C CA . ARG A 1 97 ? 1.440 18.468 -1.472 1.00 71.38 97 ARG A CA 1
ATOM 736 C C . ARG A 1 97 ? 1.775 17.811 -0.141 1.00 71.38 97 ARG A C 1
ATOM 738 O O . ARG A 1 97 ? 0.909 17.148 0.432 1.00 71.38 97 ARG A O 1
ATOM 745 N N . VAL A 1 98 ? 3.012 17.963 0.319 1.00 75.44 98 VAL A N 1
ATOM 746 C CA . VAL A 1 98 ? 3.462 17.416 1.594 1.00 75.44 98 VAL A CA 1
ATOM 747 C C . VAL A 1 98 ? 2.776 18.195 2.704 1.00 75.44 98 VAL A C 1
ATOM 749 O O . VAL A 1 98 ? 2.928 19.410 2.796 1.00 75.44 98 VAL A O 1
ATOM 752 N N . GLN A 1 99 ? 1.996 17.493 3.512 1.00 79.12 99 GLN A N 1
ATOM 753 C CA . GLN A 1 99 ? 1.306 18.072 4.651 1.00 79.12 99 GLN A CA 1
ATOM 754 C C . GLN A 1 99 ? 2.238 18.150 5.861 1.00 79.12 99 GLN A C 1
ATOM 756 O O . GLN A 1 99 ? 3.164 17.349 6.003 1.00 79.12 99 GLN A O 1
ATOM 761 N N . GLU A 1 100 ? 1.963 19.110 6.744 1.00 86.62 100 GLU A N 1
ATOM 762 C CA . GLU A 1 100 ? 2.630 19.208 8.048 1.00 86.62 100 GLU A CA 1
ATOM 763 C C . GLU A 1 100 ? 2.194 18.076 8.991 1.00 86.62 100 GLU A C 1
ATOM 765 O O . GLU A 1 100 ? 2.987 17.594 9.795 1.00 86.62 100 GLU A O 1
ATOM 770 N N . GLU A 1 101 ? 0.941 17.621 8.875 1.00 85.44 101 GLU A N 1
ATOM 771 C CA . GLU A 1 101 ? 0.417 16.498 9.653 1.00 85.44 101 GLU A CA 1
ATOM 772 C C . GLU A 1 101 ? 1.120 15.186 9.262 1.00 85.44 101 GLU A C 1
ATOM 774 O O . GLU A 1 101 ? 1.183 14.821 8.087 1.00 85.44 101 GLU A O 1
ATOM 779 N N . GLY A 1 102 ? 1.604 14.438 10.255 1.00 82.19 102 GLY A N 1
ATOM 780 C CA . GLY A 1 102 ? 2.196 13.115 10.048 1.00 82.19 102 GLY A CA 1
ATOM 781 C C . GLY A 1 102 ? 1.163 12.050 9.664 1.00 82.19 102 GLY A C 1
ATOM 782 O O . GLY A 1 102 ? -0.002 12.114 10.057 1.00 82.19 102 GLY A O 1
ATOM 783 N N . ALA A 1 103 ? 1.599 11.026 8.934 1.00 82.75 103 ALA A N 1
ATOM 784 C CA . ALA A 1 103 ? 0.724 10.002 8.367 1.00 82.75 103 ALA A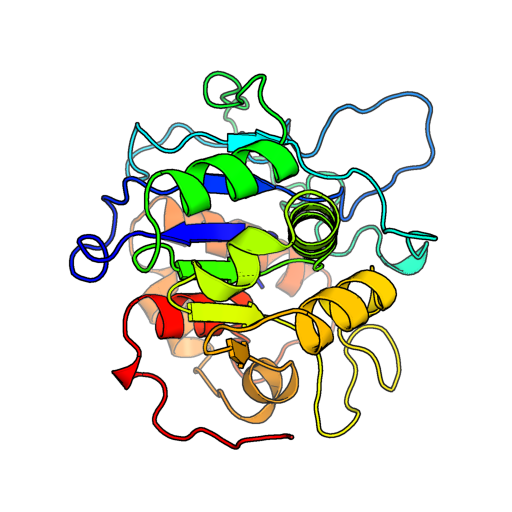 CA 1
ATOM 785 C C . ALA A 1 103 ? -0.103 9.241 9.409 1.00 82.75 103 ALA A C 1
ATOM 787 O O . ALA A 1 103 ? -1.277 8.972 9.178 1.00 82.75 103 ALA A O 1
ATOM 788 N N . VAL A 1 104 ? 0.486 8.924 10.565 1.00 88.00 104 VAL A N 1
ATOM 789 C CA . VAL A 1 104 ? -0.200 8.214 11.657 1.00 88.00 104 VAL A CA 1
ATOM 790 C C . VAL A 1 104 ? -1.420 9.004 12.143 1.00 88.00 104 VAL A C 1
ATOM 792 O O . VAL A 1 104 ? -2.508 8.446 12.292 1.00 88.00 104 VAL A O 1
ATOM 795 N N . LEU A 1 105 ? -1.260 10.318 12.336 1.00 89.56 105 LEU A N 1
ATOM 796 C CA . LEU A 1 105 ? -2.352 11.204 12.746 1.00 89.56 105 LEU A CA 1
ATOM 797 C C . LEU A 1 105 ? -3.378 11.375 11.628 1.00 89.56 105 LEU A C 1
ATOM 799 O O . LEU A 1 105 ? -4.576 11.310 11.897 1.00 89.56 105 LEU A O 1
ATOM 803 N N . ALA A 1 106 ? -2.917 11.495 10.382 1.00 86.31 106 ALA A N 1
ATOM 804 C CA . ALA A 1 106 ? -3.794 11.587 9.226 1.00 86.31 106 ALA A CA 1
ATOM 805 C C . ALA A 1 106 ? -4.685 10.342 9.084 1.00 86.31 106 ALA A C 1
ATOM 807 O O . ALA A 1 106 ? -5.889 10.485 8.891 1.00 86.31 106 ALA A O 1
ATOM 808 N N . ILE A 1 107 ? -4.141 9.128 9.254 1.00 86.81 107 ILE A N 1
ATOM 809 C CA . ILE A 1 107 ? -4.929 7.883 9.262 1.00 86.81 107 ILE A CA 1
ATOM 810 C C . ILE A 1 107 ? -5.998 7.943 10.359 1.00 86.81 107 ILE A C 1
ATOM 812 O O . ILE A 1 107 ? -7.177 7.742 10.067 1.00 86.81 107 ILE A O 1
ATOM 816 N N . CYS A 1 108 ? -5.617 8.268 11.602 1.00 92.56 108 CYS A N 1
ATOM 817 C CA . CYS A 1 108 ? -6.578 8.376 12.704 1.00 92.56 108 CYS A CA 1
ATOM 818 C C . CYS A 1 108 ? -7.692 9.391 12.403 1.00 92.56 108 CYS A C 1
ATOM 820 O O . CYS A 1 108 ? -8.867 9.103 12.633 1.00 92.56 108 CYS A O 1
ATOM 822 N N . ARG A 1 109 ? -7.330 10.579 11.904 1.00 92.88 109 ARG A N 1
ATOM 823 C CA . ARG A 1 109 ? -8.272 11.656 11.586 1.00 92.88 109 ARG A CA 1
ATOM 824 C C . ARG A 1 109 ? -9.227 11.239 10.471 1.00 92.88 109 ARG A C 1
ATOM 826 O O . ARG A 1 109 ? -10.434 11.313 10.663 1.00 92.88 109 ARG A O 1
ATOM 833 N N . HIS A 1 110 ? -8.705 10.736 9.352 1.00 86.00 110 HIS A N 1
ATOM 834 C CA . HIS A 1 110 ? -9.521 10.348 8.202 1.00 86.00 110 HIS A CA 1
ATOM 835 C C . HIS A 1 110 ? -10.519 9.236 8.530 1.00 86.00 110 HIS A C 1
ATOM 837 O O . HIS A 1 110 ? -11.666 9.320 8.091 1.00 86.00 110 HIS A O 1
ATOM 843 N N . VAL A 1 111 ? -10.118 8.234 9.320 1.00 88.88 111 VAL A N 1
ATOM 844 C CA . VAL A 1 111 ? -11.038 7.173 9.759 1.00 88.88 111 VAL A CA 1
ATOM 845 C C . VAL A 1 111 ? -12.128 7.732 10.676 1.00 88.88 111 VAL A C 1
ATOM 847 O O . VAL A 1 111 ? -13.298 7.433 10.466 1.00 88.88 111 VAL A O 1
ATOM 850 N N . ARG A 1 112 ? -11.776 8.580 11.652 1.00 92.88 112 ARG A N 1
ATOM 851 C CA . ARG A 1 112 ? -12.758 9.172 12.582 1.00 92.88 112 ARG A CA 1
ATOM 852 C C . ARG A 1 112 ? -13.731 10.132 11.907 1.00 92.88 112 ARG A C 1
ATOM 854 O O . ARG A 1 112 ? -14.881 10.223 12.320 1.00 92.88 112 ARG A O 1
ATOM 861 N N . GLU A 1 113 ? -13.274 10.859 10.894 1.00 89.00 113 GLU A N 1
ATOM 862 C CA . GLU A 1 113 ? -14.121 11.757 10.105 1.00 89.00 113 GLU A CA 1
ATOM 863 C C . GLU A 1 113 ? -15.080 10.990 9.180 1.00 89.00 113 GLU A C 1
ATOM 865 O O . GLU A 1 113 ? -16.102 11.545 8.792 1.00 89.00 113 GLU A O 1
ATOM 870 N N . ASN A 1 114 ? -14.768 9.734 8.828 1.00 85.88 114 ASN A N 1
ATOM 871 C CA . ASN A 1 114 ? -15.517 8.939 7.846 1.00 85.88 114 ASN A CA 1
ATOM 872 C C . ASN A 1 114 ? -15.676 7.467 8.304 1.00 85.88 114 ASN A C 1
ATOM 874 O O . ASN A 1 114 ? -15.198 6.541 7.631 1.00 85.88 114 ASN A O 1
ATOM 878 N N . PRO A 1 115 ? -16.304 7.220 9.468 1.00 91.31 115 PRO A N 1
ATOM 879 C CA . PRO A 1 115 ? -16.402 5.883 10.038 1.00 91.31 115 PRO A CA 1
ATOM 880 C C . PRO A 1 115 ? -17.248 4.962 9.151 1.00 91.31 115 PRO A C 1
ATOM 882 O O . PRO A 1 115 ? -18.353 5.302 8.743 1.00 91.31 115 PRO A O 1
ATOM 885 N N . GLY A 1 116 ? -16.734 3.768 8.870 1.00 89.06 116 GLY A N 1
ATOM 886 C CA . GLY A 1 116 ? -17.363 2.759 8.016 1.00 89.06 116 GLY A CA 1
ATOM 887 C C . GLY A 1 116 ? -17.182 2.992 6.513 1.00 89.06 116 GLY A C 1
ATOM 888 O O . GLY A 1 116 ? -17.574 2.136 5.724 1.00 89.06 116 GLY A O 1
ATOM 889 N N . GLU A 1 117 ? -16.562 4.102 6.103 1.00 86.31 117 GLU A N 1
ATOM 890 C CA . GLU A 1 117 ? -16.389 4.457 4.686 1.00 86.31 117 GLU A CA 1
ATOM 891 C C . GLU A 1 117 ? -14.949 4.286 4.193 1.00 86.31 117 GLU A C 1
ATOM 893 O O . GLU A 1 117 ? -14.715 4.079 3.000 1.00 86.31 117 GLU A O 1
ATOM 898 N N . VAL A 1 118 ? -13.985 4.349 5.112 1.00 85.69 118 VAL A N 1
ATOM 899 C CA . VAL A 1 118 ? -12.555 4.316 4.804 1.00 85.69 118 VAL A CA 1
ATOM 900 C C . VAL A 1 118 ? -12.081 2.904 4.472 1.00 85.69 118 VAL A C 1
ATOM 902 O O . VAL A 1 118 ? -12.103 2.013 5.317 1.00 85.69 118 VAL A O 1
ATOM 905 N N . THR A 1 119 ? -11.560 2.733 3.259 1.00 87.44 119 THR A N 1
ATOM 906 C CA . THR A 1 119 ? -10.767 1.571 2.841 1.00 87.44 119 THR A CA 1
ATOM 907 C C . THR A 1 119 ? -9.281 1.880 2.967 1.00 87.44 119 THR A C 1
ATOM 909 O O . THR A 1 119 ? -8.816 2.869 2.395 1.00 87.44 119 THR A O 1
ATOM 912 N N . LEU A 1 120 ? -8.533 1.037 3.680 1.00 88.25 120 LEU A N 1
ATOM 913 C CA . LEU A 1 120 ? -7.074 1.138 3.780 1.00 88.25 120 LEU A CA 1
ATOM 914 C C . LEU A 1 120 ? -6.410 0.187 2.781 1.00 88.25 120 LEU A C 1
ATOM 916 O O . LEU A 1 120 ? -6.673 -1.008 2.802 1.00 88.25 120 LEU A O 1
ATOM 920 N N . VAL A 1 121 ? -5.525 0.691 1.927 1.00 87.62 121 VAL A N 1
ATOM 921 C CA . VAL A 1 121 ? -4.729 -0.132 1.004 1.00 87.62 121 VAL A CA 1
ATOM 922 C C . VAL A 1 121 ? -3.266 0.009 1.381 1.00 87.62 121 VAL A C 1
ATOM 924 O O . VAL A 1 121 ? -2.663 1.006 1.001 1.00 87.62 121 VAL A O 1
ATOM 927 N N . ALA A 1 122 ? -2.731 -0.939 2.146 1.00 87.12 122 ALA A N 1
ATOM 928 C CA . ALA A 1 122 ? -1.339 -0.993 2.569 1.00 87.12 122 ALA A CA 1
ATOM 929 C C . ALA A 1 122 ? -0.499 -1.807 1.578 1.00 87.12 122 ALA A C 1
ATOM 931 O O . ALA A 1 122 ? -0.840 -2.931 1.230 1.00 87.12 122 ALA A O 1
ATOM 932 N N . LEU A 1 123 ? 0.570 -1.214 1.085 1.00 83.44 123 LEU A N 1
ATOM 933 C CA . LEU A 1 123 ? 1.342 -1.658 -0.068 1.00 83.44 123 LEU A CA 1
ATOM 934 C C . LEU A 1 123 ? 2.856 -1.647 0.229 1.00 83.44 123 LEU A C 1
ATOM 936 O O . LEU A 1 123 ? 3.615 -2.272 -0.505 1.00 83.44 123 LEU A O 1
ATOM 940 N N . GLY A 1 124 ? 3.277 -1.001 1.321 1.00 83.44 124 GLY A N 1
ATOM 941 C CA . GLY A 1 124 ? 4.594 -1.155 1.933 1.00 83.44 124 GLY A CA 1
ATOM 942 C C . GLY A 1 124 ? 4.528 -1.911 3.268 1.00 83.44 124 GLY A C 1
ATOM 943 O O . GLY A 1 124 ? 3.549 -2.629 3.532 1.00 83.44 124 GLY A O 1
ATOM 944 N N . PRO A 1 125 ? 5.570 -1.789 4.112 1.00 87.56 125 PRO A N 1
ATOM 945 C CA . PRO A 1 125 ? 5.527 -2.269 5.489 1.00 87.56 125 PRO A CA 1
ATOM 946 C C . PRO A 1 125 ? 4.316 -1.701 6.257 1.00 87.56 125 PRO A C 1
ATOM 948 O O . PRO A 1 125 ? 3.563 -0.850 5.793 1.00 87.56 125 PRO A O 1
ATOM 951 N N . LEU A 1 126 ? 4.021 -2.269 7.426 1.00 92.94 126 LEU A N 1
ATOM 952 C CA . LEU A 1 126 ? 2.777 -1.965 8.151 1.00 92.94 126 LEU A CA 1
ATOM 953 C C . LEU A 1 126 ? 2.978 -0.981 9.308 1.00 92.94 126 LEU A C 1
ATOM 955 O O . LEU A 1 126 ? 2.084 -0.823 10.147 1.00 92.94 126 LEU A O 1
ATOM 959 N N . THR A 1 127 ? 4.139 -0.328 9.382 1.00 91.62 127 THR A N 1
ATOM 960 C CA . THR A 1 127 ? 4.568 0.485 10.524 1.00 91.62 127 THR A CA 1
ATOM 961 C C . THR A 1 127 ? 3.581 1.610 10.816 1.00 91.62 127 THR A C 1
ATOM 963 O O . THR A 1 127 ? 3.130 1.761 11.955 1.00 91.62 127 THR A O 1
ATOM 966 N N . ASN A 1 128 ? 3.183 2.382 9.800 1.00 88.94 128 ASN A N 1
ATOM 967 C CA . ASN A 1 128 ? 2.256 3.502 9.986 1.00 88.94 128 ASN A CA 1
ATOM 968 C C . ASN A 1 12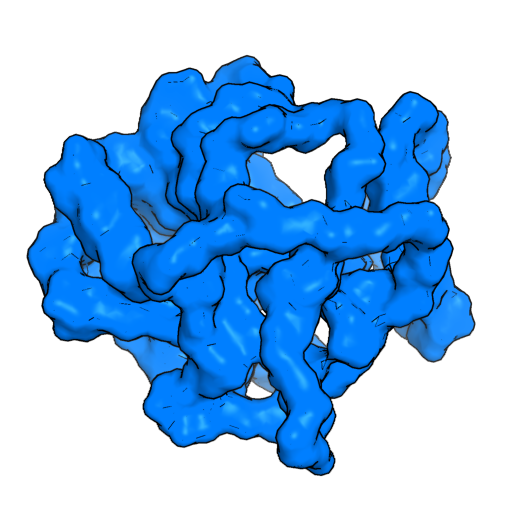8 ? 0.878 3.031 10.467 1.00 88.94 128 ASN A C 1
ATOM 970 O O . ASN A 1 128 ? 0.270 3.660 11.337 1.00 88.94 128 ASN A O 1
ATOM 974 N N . VAL A 1 129 ? 0.389 1.915 9.920 1.00 93.69 129 VAL A N 1
ATOM 975 C CA . VAL A 1 129 ? -0.913 1.336 10.284 1.00 93.69 129 VAL A CA 1
ATOM 976 C C . VAL A 1 129 ? -0.870 0.803 11.716 1.00 93.69 129 VAL A C 1
ATOM 978 O O . VAL A 1 129 ? -1.769 1.086 12.509 1.00 93.69 129 VAL A O 1
ATOM 981 N N . ALA A 1 130 ? 0.201 0.100 12.087 1.00 96.12 130 ALA A N 1
ATOM 982 C CA . ALA A 1 130 ? 0.404 -0.400 13.440 1.00 96.12 130 ALA A CA 1
ATOM 983 C C . ALA A 1 130 ? 0.481 0.738 14.466 1.00 96.12 130 ALA A C 1
ATOM 985 O O . ALA A 1 130 ? -0.169 0.665 15.512 1.00 96.12 130 ALA A O 1
ATOM 986 N N . LEU A 1 131 ? 1.222 1.809 14.161 1.00 95.31 131 LEU A N 1
ATOM 987 C CA . LEU A 1 131 ? 1.286 3.008 14.997 1.00 95.31 131 LEU A CA 1
ATOM 988 C C . LEU A 1 131 ? -0.090 3.669 15.135 1.00 95.31 131 LEU A C 1
ATOM 990 O O . LEU A 1 131 ? -0.476 4.018 16.250 1.00 95.31 131 LEU A O 1
ATOM 994 N N . ALA A 1 132 ? -0.866 3.779 14.052 1.00 94.19 132 ALA A N 1
ATOM 995 C CA . ALA A 1 132 ? -2.220 4.332 14.103 1.00 94.19 132 ALA A CA 1
ATOM 996 C C . ALA A 1 132 ? -3.151 3.476 14.975 1.00 94.19 132 ALA A C 1
ATOM 998 O O . ALA A 1 132 ? -3.885 4.011 15.801 1.00 94.19 132 ALA A O 1
ATOM 999 N N . PHE A 1 133 ? -3.071 2.147 14.874 1.00 95.69 133 PHE A N 1
ATOM 1000 C CA . PHE A 1 133 ? -3.864 1.229 15.702 1.00 95.69 133 PHE A CA 1
ATOM 1001 C C . PHE A 1 133 ? -3.463 1.269 17.178 1.00 95.69 133 PHE A C 1
ATOM 1003 O O . PHE A 1 133 ? -4.303 1.080 18.056 1.00 95.69 133 PHE A O 1
ATOM 1010 N N . LYS A 1 134 ? -2.183 1.511 17.473 1.00 96.69 134 LYS A N 1
ATOM 1011 C CA . LYS A 1 134 ? -1.688 1.680 18.845 1.00 96.69 134 LYS A CA 1
ATOM 1012 C C . LYS A 1 134 ? -2.101 3.024 19.437 1.00 96.69 134 LYS A C 1
ATOM 1014 O O . LYS A 1 134 ? -2.475 3.069 20.605 1.00 96.69 134 LYS A O 1
ATOM 1019 N N . LEU A 1 135 ? -2.035 4.090 18.642 1.00 96.75 135 LEU A N 1
ATOM 1020 C CA . LEU A 1 135 ? -2.367 5.448 19.065 1.00 96.75 135 LEU A CA 1
ATOM 1021 C C . LEU A 1 135 ? -3.881 5.659 19.203 1.00 96.75 135 LEU A C 1
ATOM 1023 O O . LEU A 1 135 ? -4.332 6.326 20.131 1.00 96.75 135 LEU A O 1
ATOM 1027 N N . CYS A 1 136 ? -4.660 5.083 18.289 1.00 95.56 136 CYS A N 1
ATOM 1028 C CA . CYS A 1 136 ? -6.101 5.271 18.170 1.00 95.56 136 CYS A CA 1
ATOM 1029 C C . CYS A 1 136 ? -6.820 3.908 18.063 1.00 95.56 136 CYS A C 1
ATOM 1031 O O . CYS A 1 136 ? -7.341 3.578 16.999 1.00 95.56 136 CYS A O 1
ATOM 1033 N N . PRO A 1 137 ? -6.862 3.074 19.122 1.00 95.75 137 PRO A N 1
ATOM 1034 C CA . PRO A 1 137 ? -7.405 1.711 19.024 1.00 95.75 137 PRO A CA 1
ATOM 1035 C C . PRO A 1 137 ? -8.870 1.641 18.565 1.00 95.75 137 PRO A C 1
ATOM 1037 O O . PRO A 1 137 ? -9.289 0.652 17.961 1.00 95.75 137 PRO A O 1
ATOM 1040 N N . ASP A 1 138 ? -9.637 2.703 18.826 1.00 94.25 138 ASP A N 1
ATOM 1041 C CA . ASP A 1 138 ? -11.040 2.867 18.447 1.00 94.25 138 ASP A CA 1
ATOM 1042 C C . ASP A 1 138 ? -11.277 2.861 16.931 1.00 94.25 138 ASP A C 1
ATOM 1044 O O . ASP A 1 138 ? -12.377 2.530 16.493 1.00 94.25 138 ASP A O 1
ATOM 1048 N N . ILE A 1 139 ? -10.269 3.199 16.119 1.00 93.19 139 ILE A N 1
ATOM 1049 C CA . ILE A 1 139 ? -10.436 3.315 14.661 1.00 93.19 139 ILE A CA 1
ATOM 1050 C C . ILE A 1 139 ? -10.524 1.949 13.976 1.00 93.19 139 ILE A C 1
ATOM 1052 O O . ILE A 1 139 ? -11.036 1.845 12.867 1.00 93.19 139 ILE A O 1
ATOM 1056 N N . THR A 1 140 ? -10.044 0.886 14.629 1.00 93.94 140 THR A N 1
ATOM 1057 C CA . THR A 1 140 ? -9.964 -0.466 14.048 1.00 93.94 140 THR A CA 1
ATOM 1058 C C . THR A 1 140 ? -11.326 -1.033 13.646 1.00 93.94 140 THR A C 1
ATOM 1060 O O . THR A 1 140 ? -11.404 -1.800 12.690 1.00 93.94 140 THR A O 1
ATOM 1063 N N . SER A 1 141 ? -12.397 -0.651 14.349 1.00 94.56 141 SER A N 1
ATOM 1064 C CA . SER A 1 141 ? -13.787 -1.024 14.045 1.00 94.56 141 SER A CA 1
ATOM 1065 C C . SER A 1 141 ? -14.510 -0.022 13.138 1.00 94.56 141 SER A C 1
ATOM 1067 O O . SER A 1 141 ? -15.645 -0.267 12.741 1.00 94.56 141 SER A O 1
ATOM 1069 N N . GLN A 1 142 ? -13.872 1.108 12.826 1.00 94.12 142 GLN A N 1
ATOM 1070 C CA . GLN A 1 142 ? -14.409 2.177 11.980 1.00 94.12 142 GLN A CA 1
ATOM 1071 C C . GLN A 1 142 ? -13.855 2.114 10.550 1.00 94.12 142 GLN A C 1
ATOM 1073 O O . GLN A 1 142 ? -14.274 2.881 9.691 1.00 94.12 142 GLN A O 1
ATOM 1078 N N . ILE A 1 143 ? -12.912 1.218 10.272 1.00 92.06 143 ILE A N 1
ATOM 1079 C CA . ILE A 1 143 ? -12.404 0.981 8.919 1.00 92.06 143 ILE A CA 1
ATOM 1080 C C . ILE A 1 143 ? -13.391 0.071 8.190 1.00 92.06 143 ILE A C 1
ATOM 1082 O O . ILE A 1 143 ? -13.827 -0.942 8.735 1.00 92.06 143 ILE A O 1
ATOM 1086 N N . LYS A 1 144 ? -13.733 0.427 6.950 1.00 90.69 144 LYS A N 1
ATOM 1087 C CA . LYS A 1 144 ? -14.627 -0.354 6.091 1.00 90.69 144 LYS A CA 1
ATOM 1088 C C . LYS A 1 144 ? -14.023 -1.713 5.765 1.00 90.69 144 LYS A C 1
ATOM 1090 O O . LYS A 1 144 ? -14.663 -2.740 5.951 1.00 90.69 144 LYS A O 1
ATOM 1095 N N . GLU A 1 145 ? -12.799 -1.690 5.251 1.00 92.62 145 GLU A N 1
ATOM 1096 C CA . GLU A 1 145 ? -12.028 -2.859 4.838 1.00 92.62 145 GLU A CA 1
ATOM 1097 C C . GLU A 1 145 ? -10.561 -2.473 4.605 1.00 92.62 145 GLU A C 1
ATOM 1099 O O . GLU A 1 145 ? -10.219 -1.294 4.453 1.00 92.62 145 GLU A O 1
ATOM 1104 N N . MET A 1 146 ? -9.689 -3.477 4.587 1.00 92.50 146 MET A N 1
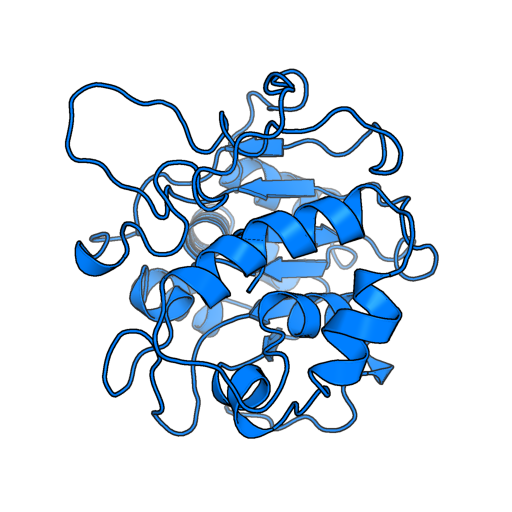ATOM 1105 C CA . MET A 1 146 ? -8.257 -3.311 4.380 1.00 92.50 146 MET A CA 1
ATOM 1106 C C . MET A 1 146 ? -7.727 -4.283 3.323 1.00 92.50 146 MET A C 1
ATOM 1108 O O . MET A 1 146 ? -8.058 -5.467 3.328 1.00 92.50 146 MET A O 1
ATOM 1112 N N . PHE A 1 147 ? -6.848 -3.790 2.457 1.00 93.19 147 PHE A N 1
ATOM 1113 C CA . PHE A 1 147 ? -6.105 -4.570 1.473 1.00 93.19 147 PHE A CA 1
ATOM 1114 C C . PHE A 1 147 ? -4.618 -4.403 1.744 1.00 93.19 147 PHE A C 1
ATOM 1116 O O . PHE A 1 147 ? -4.138 -3.279 1.818 1.00 93.19 147 PHE A O 1
ATOM 1123 N N . ILE A 1 148 ? -3.899 -5.506 1.909 1.00 94.06 148 ILE A N 1
ATOM 1124 C CA . ILE A 1 148 ? -2.468 -5.525 2.206 1.00 94.06 148 ILE A CA 1
ATOM 1125 C C . ILE A 1 148 ? -1.750 -6.212 1.045 1.00 94.06 148 ILE A C 1
ATOM 1127 O O . ILE A 1 148 ? -2.141 -7.314 0.668 1.00 94.06 148 ILE A O 1
ATOM 1131 N N . MET A 1 149 ? -0.701 -5.612 0.490 1.00 91.50 149 MET A N 1
ATOM 1132 C CA . MET A 1 149 ? 0.307 -6.349 -0.269 1.00 91.50 149 MET A CA 1
ATOM 1133 C C . MET A 1 149 ? 1.421 -6.734 0.694 1.00 91.50 149 MET A C 1
ATOM 1135 O O . MET A 1 149 ? 2.054 -5.874 1.302 1.00 91.50 149 MET A O 1
ATOM 1139 N N . GLY A 1 150 ? 1.631 -8.033 0.864 1.00 91.56 150 GLY A N 1
ATOM 1140 C CA . GLY A 1 150 ? 2.723 -8.522 1.687 1.00 91.56 150 GLY A CA 1
ATOM 1141 C C . GLY A 1 150 ? 2.460 -9.890 2.286 1.00 91.56 150 GLY A C 1
ATOM 1142 O O . GLY A 1 150 ? 1.396 -10.488 2.115 1.00 91.56 150 GLY A O 1
ATOM 1143 N N . GLY A 1 151 ? 3.460 -10.389 2.995 1.00 93.81 151 GLY A N 1
ATOM 1144 C CA . GLY A 1 151 ? 3.431 -11.701 3.612 1.00 93.81 151 GLY A CA 1
ATOM 1145 C C . GLY A 1 151 ? 3.411 -12.842 2.597 1.00 93.81 151 GLY A C 1
ATOM 1146 O O . GLY A 1 151 ? 3.402 -12.672 1.374 1.00 93.81 151 GLY A O 1
ATOM 1147 N N . ASN A 1 152 ? 3.420 -14.050 3.138 1.00 93.69 152 ASN A N 1
ATOM 1148 C CA . ASN A 1 152 ? 3.383 -15.291 2.385 1.00 93.69 152 ASN A CA 1
ATOM 1149 C C . ASN A 1 152 ? 2.652 -16.359 3.215 1.00 93.69 152 ASN A C 1
ATOM 1151 O O . ASN A 1 152 ? 2.461 -16.189 4.422 1.00 93.69 152 ASN A O 1
ATOM 1155 N N . CYS A 1 153 ? 2.167 -17.420 2.576 1.00 91.56 153 CYS A N 1
ATOM 1156 C CA . CYS A 1 153 ? 1.393 -18.472 3.251 1.00 91.56 153 CYS A CA 1
ATOM 1157 C C . CYS A 1 153 ? 1.922 -19.891 3.006 1.00 91.56 153 CYS A C 1
ATOM 1159 O O . CYS A 1 153 ? 1.585 -20.810 3.751 1.00 91.56 153 CYS A O 1
ATOM 1161 N N . GLU A 1 154 ? 2.776 -20.069 2.002 1.00 91.38 154 GLU A N 1
ATOM 1162 C CA . GLU A 1 154 ? 3.480 -21.308 1.663 1.00 91.38 154 GLU A CA 1
ATOM 1163 C C . GLU A 1 154 ? 4.927 -21.299 2.179 1.00 91.38 154 GLU A C 1
ATOM 1165 O O . GLU A 1 154 ? 5.659 -22.266 1.972 1.00 91.38 154 GLU A O 1
ATOM 1170 N N . GLY A 1 155 ? 5.349 -20.221 2.853 1.00 90.38 155 GLY A N 1
ATOM 1171 C CA . GLY A 1 155 ? 6.713 -20.061 3.353 1.00 90.38 155 GLY A CA 1
ATOM 1172 C C . GLY A 1 155 ? 7.729 -19.776 2.249 1.00 90.38 155 GLY A C 1
ATOM 1173 O O . GLY A 1 155 ? 8.908 -20.060 2.431 1.00 90.38 155 GLY A O 1
ATOM 1174 N N . VAL A 1 156 ? 7.282 -19.241 1.108 1.00 89.44 156 VAL A N 1
ATOM 1175 C CA . VAL A 1 156 ? 8.157 -18.793 0.019 1.00 89.44 156 VAL A CA 1
ATOM 1176 C C . VAL A 1 156 ? 8.462 -17.312 0.229 1.00 89.44 156 VAL A C 1
ATOM 1178 O O . VAL A 1 156 ? 7.569 -16.473 0.121 1.00 89.44 156 VAL A O 1
ATOM 1181 N N . GLY A 1 157 ? 9.713 -16.982 0.551 1.00 89.12 157 GLY A N 1
ATOM 1182 C CA . GLY A 1 157 ? 10.156 -15.594 0.698 1.00 89.12 157 GLY A CA 1
ATOM 1183 C C . GLY A 1 157 ? 10.721 -14.970 -0.583 1.00 89.12 157 GLY A C 1
ATOM 1184 O O . GLY A 1 157 ? 11.012 -15.665 -1.558 1.00 89.12 157 GLY A O 1
ATOM 1185 N N . ASN A 1 158 ? 10.870 -13.642 -0.570 1.00 84.19 158 ASN A N 1
ATOM 1186 C CA . ASN A 1 158 ? 11.575 -12.863 -1.600 1.00 84.19 158 ASN A CA 1
ATOM 1187 C C . ASN A 1 158 ? 12.782 -12.080 -1.047 1.00 84.19 158 ASN A C 1
ATOM 1189 O O . ASN A 1 158 ? 13.617 -11.643 -1.835 1.00 84.19 158 ASN A O 1
ATOM 1193 N N . VAL A 1 159 ? 12.902 -11.953 0.283 1.00 83.62 159 VAL A N 1
ATOM 1194 C CA . VAL A 1 159 ? 14.086 -11.391 0.962 1.00 83.62 159 VAL A CA 1
ATOM 1195 C C . VAL A 1 159 ? 14.911 -12.480 1.632 1.00 83.62 159 VAL A C 1
ATOM 1197 O O . VAL A 1 159 ? 16.127 -12.536 1.481 1.00 83.62 159 VAL A O 1
ATOM 1200 N N . SER A 1 160 ? 14.247 -13.374 2.361 1.00 85.38 160 SER A N 1
ATOM 1201 C CA . SER A 1 160 ? 14.864 -14.567 2.940 1.00 85.38 160 SER A CA 1
ATOM 1202 C C . SER A 1 160 ? 14.198 -15.820 2.380 1.00 85.38 160 SER A C 1
ATOM 1204 O O . SER A 1 160 ? 13.279 -15.735 1.569 1.00 85.38 160 SER A O 1
ATOM 1206 N N . MET A 1 161 ? 14.615 -16.999 2.844 1.00 87.44 161 MET A N 1
ATOM 1207 C CA . MET A 1 161 ? 13.979 -18.258 2.443 1.00 87.44 161 MET A CA 1
ATOM 1208 C C . MET A 1 161 ? 12.471 -18.284 2.727 1.00 87.44 161 MET A C 1
ATOM 1210 O O . MET A 1 161 ? 11.741 -18.955 2.006 1.00 87.44 161 MET A O 1
ATOM 1214 N N . SER A 1 162 ? 12.010 -17.555 3.750 1.00 91.88 162 SER A N 1
ATOM 1215 C CA . SER A 1 162 ? 10.636 -17.642 4.251 1.00 91.88 162 SER A CA 1
ATOM 1216 C C . SER A 1 162 ? 9.946 -16.302 4.473 1.00 91.88 162 SER A C 1
ATOM 1218 O O . SER A 1 162 ? 8.800 -16.304 4.909 1.00 91.88 162 SER A O 1
ATOM 1220 N N . ALA A 1 163 ? 10.603 -15.165 4.235 1.00 91.25 163 ALA A N 1
ATOM 1221 C CA . ALA A 1 163 ? 10.027 -13.849 4.504 1.00 91.25 163 ALA A CA 1
ATOM 1222 C C . ALA A 1 163 ? 9.791 -13.052 3.215 1.00 91.25 163 ALA A C 1
ATOM 1224 O O . ALA A 1 163 ? 10.657 -12.977 2.337 1.00 91.25 163 ALA A O 1
ATOM 1225 N N . GLU A 1 164 ? 8.599 -12.472 3.125 1.00 92.62 164 GLU A N 1
ATOM 1226 C CA . GLU A 1 164 ? 8.249 -11.447 2.145 1.00 92.62 164 GLU A CA 1
ATOM 1227 C C . GLU A 1 164 ? 8.711 -10.072 2.661 1.00 92.62 164 GLU A C 1
ATOM 1229 O O . GLU A 1 164 ? 8.639 -9.826 3.862 1.00 92.62 164 GLU A O 1
ATOM 1234 N N . PHE A 1 165 ? 9.197 -9.209 1.767 1.00 88.19 165 PHE A N 1
ATOM 1235 C CA . PHE A 1 165 ? 9.793 -7.900 2.046 1.00 88.19 165 PHE A CA 1
ATOM 1236 C C . PHE A 1 165 ? 9.002 -7.022 3.022 1.00 88.19 165 PHE A C 1
ATOM 1238 O O . PHE A 1 165 ? 9.538 -6.694 4.078 1.00 88.19 165 PHE A O 1
ATOM 1245 N N . ASN A 1 166 ? 7.749 -6.667 2.734 1.00 88.25 166 ASN A N 1
ATOM 1246 C CA . ASN A 1 166 ? 6.974 -5.752 3.582 1.00 88.25 166 ASN A CA 1
ATOM 1247 C C . ASN A 1 166 ? 6.821 -6.293 5.011 1.00 88.25 166 ASN A C 1
ATOM 1249 O O . ASN A 1 166 ? 6.964 -5.557 5.989 1.00 88.25 166 ASN A O 1
ATOM 1253 N N . PHE A 1 167 ? 6.587 -7.601 5.147 1.00 93.56 167 PHE A N 1
ATOM 1254 C CA . PHE A 1 167 ? 6.475 -8.258 6.453 1.00 93.56 167 PHE A CA 1
ATOM 1255 C C . PHE A 1 167 ? 7.837 -8.489 7.121 1.00 93.56 167 PHE A C 1
ATOM 1257 O O . PHE A 1 167 ? 7.910 -8.580 8.342 1.00 93.56 167 PHE A O 1
ATOM 1264 N N . TYR A 1 168 ? 8.912 -8.596 6.341 1.00 92.12 168 TYR A N 1
ATOM 1265 C CA . TYR A 1 168 ? 10.284 -8.716 6.830 1.00 92.12 168 TYR A CA 1
ATOM 1266 C C . TYR A 1 168 ? 10.814 -7.394 7.392 1.00 92.12 168 TYR A C 1
ATOM 1268 O O . TYR A 1 168 ? 11.538 -7.411 8.384 1.00 92.12 168 TYR A O 1
ATOM 1276 N N . VAL A 1 169 ? 10.461 -6.264 6.771 1.00 87.62 169 VAL A N 1
ATOM 1277 C CA . VAL A 1 169 ? 10.914 -4.930 7.192 1.00 87.62 169 VAL A CA 1
ATOM 1278 C C . VAL A 1 169 ? 10.388 -4.568 8.580 1.00 87.62 169 VAL A C 1
ATOM 1280 O O . VAL A 1 169 ? 11.139 -4.020 9.382 1.00 87.62 169 VAL A O 1
ATOM 1283 N N . ASP A 1 170 ? 9.124 -4.881 8.876 1.00 91.94 170 ASP A N 1
ATOM 1284 C CA . ASP A 1 170 ? 8.526 -4.623 10.191 1.00 91.94 170 ASP A CA 1
ATOM 1285 C C . ASP A 1 170 ? 7.560 -5.753 10.611 1.00 91.94 170 ASP A C 1
ATOM 1287 O O . ASP A 1 170 ? 6.330 -5.622 10.507 1.00 91.94 170 ASP A O 1
ATOM 1291 N N . PRO A 1 171 ? 8.099 -6.900 11.069 1.00 94.94 171 PRO A N 1
ATOM 1292 C CA . PRO A 1 171 ? 7.288 -8.051 11.452 1.00 94.94 171 PRO A CA 1
ATOM 1293 C C . PRO A 1 171 ? 6.431 -7.762 12.690 1.00 94.94 171 PRO A C 1
ATOM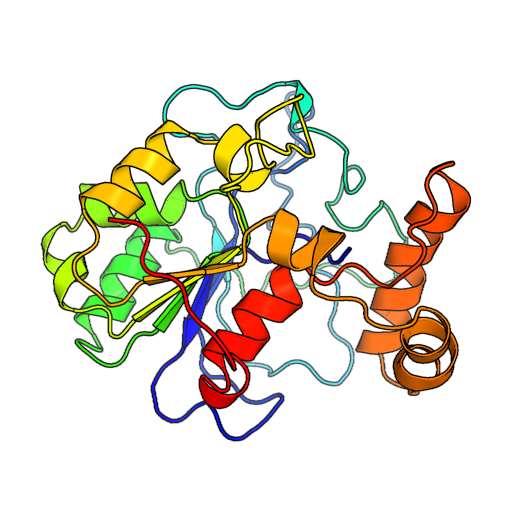 1295 O O . PRO A 1 171 ? 5.325 -8.296 12.818 1.00 94.94 171 PRO A O 1
ATOM 1298 N N . GLU A 1 172 ? 6.887 -6.892 13.593 1.00 97.44 172 GLU A N 1
ATOM 1299 C CA . GLU A 1 172 ? 6.105 -6.464 14.749 1.00 97.44 172 GLU A CA 1
ATOM 1300 C C . GLU A 1 172 ? 4.893 -5.629 14.338 1.00 97.44 172 GLU A C 1
ATOM 1302 O O . GLU A 1 172 ? 3.805 -5.813 14.896 1.00 97.44 172 GLU A O 1
ATOM 1307 N N . ALA A 1 173 ? 5.040 -4.741 13.353 1.00 96.00 173 ALA A N 1
ATOM 1308 C CA . ALA A 1 173 ? 3.912 -3.998 12.816 1.00 96.00 173 ALA A CA 1
ATOM 1309 C C . ALA A 1 173 ? 2.902 -4.925 12.139 1.00 96.00 173 ALA A C 1
ATOM 1311 O O . ALA A 1 173 ? 1.704 -4.817 12.415 1.00 96.00 173 ALA A O 1
ATOM 1312 N N . ALA A 1 174 ? 3.370 -5.887 11.338 1.00 95.69 174 ALA A N 1
ATOM 1313 C CA . ALA A 1 174 ? 2.503 -6.902 10.746 1.00 95.69 174 ALA A CA 1
ATOM 1314 C C . ALA A 1 174 ? 1.739 -7.691 11.820 1.00 95.69 174 ALA A C 1
ATOM 1316 O O . ALA A 1 174 ? 0.519 -7.854 11.728 1.00 95.69 174 ALA A O 1
ATOM 1317 N N . PHE A 1 175 ? 2.419 -8.097 12.898 1.00 96.94 175 PHE A N 1
ATOM 1318 C CA . PHE A 1 175 ? 1.779 -8.748 14.039 1.00 96.94 175 PHE A CA 1
ATOM 1319 C C . PHE A 1 175 ? 0.701 -7.862 14.677 1.00 96.94 175 PHE A C 1
ATOM 1321 O O . PHE A 1 175 ? -0.408 -8.333 14.939 1.00 96.94 175 PHE A O 1
ATOM 1328 N N . VAL A 1 176 ? 0.988 -6.579 14.918 1.00 97.44 176 VAL A N 1
ATOM 1329 C CA . VAL A 1 176 ? 0.020 -5.639 15.502 1.00 97.44 176 VAL A CA 1
ATOM 1330 C C . VAL A 1 176 ? -1.204 -5.480 14.607 1.00 97.44 176 VAL A C 1
ATOM 1332 O O . VAL A 1 176 ? -2.319 -5.608 15.111 1.00 97.44 176 VAL A O 1
ATOM 1335 N N . VAL A 1 177 ? -1.018 -5.226 13.310 1.00 96.31 177 VAL A N 1
ATOM 1336 C CA . VAL A 1 177 ? -2.126 -5.006 12.372 1.00 96.31 177 VAL A CA 1
ATOM 1337 C C . VAL A 1 177 ? -3.010 -6.243 12.291 1.00 96.31 177 VAL A C 1
ATOM 1339 O O . VAL A 1 177 ? -4.211 -6.135 12.521 1.00 96.31 177 VAL A O 1
ATOM 1342 N N . LEU A 1 178 ? -2.431 -7.427 12.080 1.00 95.00 178 LEU A N 1
ATOM 1343 C CA . LEU A 1 178 ? -3.208 -8.661 11.934 1.00 95.00 178 LEU A CA 1
ATOM 1344 C C . LEU A 1 178 ? -3.957 -9.069 13.214 1.00 95.00 178 LEU A C 1
ATOM 1346 O O . LEU A 1 178 ? -5.028 -9.658 13.119 1.00 95.00 178 LEU A O 1
ATOM 1350 N N . ASN A 1 179 ? -3.437 -8.742 14.403 1.00 94.75 179 ASN A N 1
ATOM 1351 C CA . ASN A 1 179 ? -4.085 -9.093 15.676 1.00 94.75 179 ASN A CA 1
ATOM 1352 C C . ASN A 1 179 ? -5.065 -8.035 16.203 1.00 94.75 179 ASN A C 1
ATOM 1354 O O . ASN A 1 179 ? -5.901 -8.348 17.050 1.00 94.75 179 ASN A O 1
ATOM 1358 N N . LYS A 1 180 ? -4.916 -6.767 15.807 1.00 92.12 180 LYS A N 1
ATOM 1359 C CA . LYS A 1 180 ? -5.747 -5.657 16.314 1.00 92.12 180 LYS A CA 1
ATOM 1360 C C . LYS A 1 180 ? -6.824 -5.212 15.341 1.00 92.12 180 LYS A C 1
ATOM 1362 O O . LYS A 1 180 ? -7.732 -4.493 15.750 1.00 92.12 180 LYS A O 1
ATOM 1367 N N . ASN A 1 181 ? -6.713 -5.599 14.080 1.00 86.50 181 ASN A N 1
ATOM 1368 C CA . ASN A 1 181 ? -7.679 -5.223 13.076 1.00 86.50 181 ASN A CA 1
ATOM 1369 C C . ASN A 1 181 ? -9.060 -5.861 13.331 1.00 86.50 181 ASN A C 1
ATOM 1371 O O . ASN A 1 181 ? -9.154 -7.056 13.597 1.00 86.50 181 ASN A O 1
ATOM 1375 N N . ASN A 1 182 ? -10.122 -5.061 13.185 1.00 91.94 182 ASN A N 1
ATOM 1376 C CA . ASN A 1 182 ? -11.515 -5.493 13.349 1.00 91.94 182 ASN A CA 1
ATOM 1377 C C . ASN A 1 182 ? -12.351 -5.351 12.061 1.00 91.94 182 ASN A C 1
ATOM 1379 O O . ASN A 1 182 ? -13.556 -5.600 12.091 1.00 91.94 182 ASN A O 1
ATOM 1383 N N . CYS A 1 183 ? -11.742 -4.958 10.937 1.00 90.50 183 CYS A N 1
ATOM 1384 C CA . CYS A 1 183 ? -12.415 -4.863 9.640 1.00 90.50 183 CYS A CA 1
ATOM 1385 C C . CYS A 1 183 ? -12.114 -6.085 8.747 1.00 90.50 183 CYS A C 1
ATOM 1387 O O . CYS A 1 183 ? -11.147 -6.807 8.996 1.00 90.50 183 CYS A O 1
ATOM 1389 N N . PRO A 1 184 ? -12.894 -6.351 7.687 1.00 92.38 184 PRO A N 1
ATOM 1390 C CA . PRO A 1 184 ? -12.487 -7.294 6.649 1.00 92.38 184 PRO A CA 1
ATOM 1391 C C . PRO A 1 184 ? -11.088 -6.955 6.117 1.00 92.38 184 PRO A C 1
ATOM 1393 O O . PRO A 1 184 ? -10.831 -5.820 5.717 1.00 92.38 184 PRO A O 1
ATOM 1396 N N . THR A 1 185 ? -10.178 -7.929 6.112 1.00 93.62 185 THR A N 1
ATOM 1397 C CA . THR A 1 185 ? -8.808 -7.748 5.613 1.00 93.62 185 THR A CA 1
ATOM 1398 C C . THR A 1 185 ? -8.466 -8.794 4.576 1.00 93.62 185 THR A C 1
ATOM 1400 O O . THR A 1 185 ? -8.658 -9.991 4.791 1.00 93.62 185 THR A O 1
ATOM 1403 N N . TYR A 1 186 ? -7.922 -8.324 3.462 1.00 94.38 186 TYR A N 1
ATOM 1404 C CA . TYR A 1 186 ? -7.477 -9.134 2.342 1.00 94.38 186 TYR A CA 1
ATOM 1405 C C . TYR A 1 186 ? -5.982 -8.929 2.149 1.00 94.38 186 TYR A C 1
ATOM 1407 O O . TYR A 1 186 ? -5.499 -7.800 2.192 1.00 94.38 186 TYR A O 1
ATOM 1415 N N . ILE A 1 187 ? -5.251 -10.017 1.931 1.00 95.00 187 ILE A N 1
ATOM 1416 C CA . ILE A 1 187 ? -3.800 -9.979 1.753 1.00 95.00 187 ILE A CA 1
ATOM 1417 C C . ILE A 1 187 ? -3.469 -10.542 0.371 1.00 95.00 187 ILE A C 1
ATOM 1419 O O . ILE A 1 187 ? -3.743 -11.709 0.088 1.00 95.00 187 ILE A O 1
ATOM 1423 N N . ALA A 1 188 ? -2.886 -9.712 -0.489 1.00 93.31 188 ALA A N 1
ATOM 1424 C CA . ALA A 1 188 ? -2.234 -10.134 -1.718 1.00 93.31 188 ALA A CA 1
ATOM 1425 C C . ALA A 1 188 ? -0.828 -10.636 -1.363 1.00 93.31 188 ALA A C 1
ATOM 1427 O O . ALA A 1 188 ? 0.120 -9.854 -1.267 1.00 93.31 188 ALA A O 1
ATOM 1428 N N . THR A 1 189 ? -0.720 -11.940 -1.101 1.00 94.81 189 THR A N 1
ATOM 1429 C CA . THR A 1 189 ? 0.544 -12.555 -0.680 1.00 94.81 189 THR A CA 1
ATOM 1430 C C . THR A 1 189 ? 1.552 -12.617 -1.819 1.00 94.81 189 THR A C 1
ATOM 1432 O O . THR A 1 189 ? 1.189 -12.612 -2.998 1.00 94.81 189 THR A O 1
ATOM 1435 N N . TRP A 1 190 ? 2.831 -12.753 -1.475 1.00 92.44 190 TRP A N 1
ATOM 1436 C CA . TRP A 1 190 ? 3.894 -12.922 -2.460 1.00 92.44 190 TRP A CA 1
ATOM 1437 C C . TRP A 1 190 ? 3.621 -14.063 -3.447 1.00 92.44 190 TRP A C 1
ATOM 1439 O O . TRP A 1 190 ? 3.795 -13.889 -4.650 1.00 92.44 190 TRP A O 1
ATOM 1449 N N . GLU A 1 191 ? 3.124 -15.213 -2.986 1.00 92.06 191 GLU A N 1
ATOM 1450 C CA . GLU A 1 191 ? 2.829 -16.339 -3.875 1.00 92.06 191 GLU A CA 1
ATOM 1451 C C . GLU A 1 191 ? 1.674 -16.041 -4.829 1.00 92.06 191 GLU A C 1
ATOM 1453 O O . GLU A 1 191 ? 1.704 -16.491 -5.976 1.00 92.06 191 GLU A O 1
ATOM 1458 N N . LEU A 1 192 ? 0.672 -15.259 -4.407 1.00 91.31 192 LEU A N 1
ATOM 1459 C CA . LEU A 1 192 ? -0.368 -14.794 -5.324 1.00 91.31 192 LEU A CA 1
ATOM 1460 C C . LEU A 1 192 ? 0.260 -14.003 -6.475 1.00 91.31 192 LEU A C 1
ATOM 1462 O O . LEU A 1 192 ? -0.029 -14.286 -7.637 1.00 91.31 192 LEU A O 1
ATOM 1466 N N . CYS A 1 193 ? 1.142 -13.062 -6.143 1.00 87.25 193 CYS A N 1
ATOM 1467 C CA . CYS A 1 193 ? 1.778 -12.157 -7.094 1.00 87.25 193 CYS A CA 1
ATOM 1468 C C . CYS A 1 193 ? 2.775 -12.875 -8.015 1.00 87.25 193 CYS A C 1
ATOM 1470 O O . CYS A 1 193 ? 2.816 -12.587 -9.206 1.00 87.25 193 CYS A O 1
ATOM 1472 N N . TYR A 1 194 ? 3.562 -13.805 -7.470 1.00 85.88 194 TYR A N 1
ATOM 1473 C CA . TYR A 1 194 ? 4.693 -14.439 -8.154 1.00 85.88 194 TYR A CA 1
ATOM 1474 C C . TYR A 1 194 ? 4.383 -15.803 -8.785 1.00 85.88 194 TYR A C 1
ATOM 1476 O O . TYR A 1 194 ? 4.992 -16.192 -9.775 1.00 85.88 194 TYR A O 1
ATOM 1484 N N . LYS A 1 195 ? 3.488 -16.596 -8.193 1.00 88.19 195 LYS A N 1
ATOM 1485 C CA . LYS A 1 195 ? 3.255 -17.988 -8.616 1.00 88.19 195 LYS A CA 1
ATOM 1486 C C . LYS A 1 195 ? 1.919 -18.157 -9.320 1.00 88.19 195 LYS A C 1
ATOM 1488 O O . LYS A 1 195 ? 1.829 -18.911 -10.292 1.00 88.19 195 LYS A O 1
ATOM 1493 N N . TYR A 1 196 ? 0.883 -17.485 -8.823 1.00 88.94 196 TYR A N 1
ATOM 1494 C CA . TYR A 1 196 ? -0.492 -17.717 -9.264 1.00 88.94 196 TYR A CA 1
ATOM 1495 C C . TYR A 1 196 ? -0.991 -16.691 -10.285 1.00 88.94 196 TYR A C 1
ATOM 1497 O O . TYR A 1 196 ? -1.754 -17.056 -11.181 1.00 88.94 196 TYR A O 1
ATOM 1505 N N . CYS A 1 197 ? -0.557 -15.433 -10.201 1.00 84.88 197 CYS A N 1
ATOM 1506 C CA . CYS A 1 197 ? -0.925 -14.395 -11.158 1.00 84.88 197 CYS A CA 1
ATOM 1507 C C . CYS A 1 197 ? 0.074 -14.331 -12.321 1.00 84.88 197 CYS A C 1
ATOM 1509 O O . CYS A 1 197 ? 1.068 -13.616 -12.273 1.00 84.88 197 CYS A O 1
ATOM 1511 N N . LYS A 1 198 ? -0.205 -15.073 -13.396 1.00 85.88 198 LYS A N 1
ATOM 1512 C CA . LYS A 1 198 ? 0.653 -15.109 -14.588 1.00 85.88 198 LYS A CA 1
ATOM 1513 C C . LYS A 1 198 ? 0.161 -14.160 -15.675 1.00 85.88 198 LYS A C 1
ATOM 1515 O O . LYS A 1 198 ? -0.517 -14.581 -16.610 1.00 85.88 198 LYS A O 1
ATOM 1520 N N . VAL A 1 199 ? 0.485 -12.875 -15.546 1.00 85.25 199 VAL A N 1
ATOM 1521 C CA . VAL A 1 199 ? 0.247 -11.899 -16.620 1.00 85.25 199 VAL A CA 1
ATOM 1522 C C . VAL A 1 199 ? 1.381 -11.955 -17.631 1.00 85.25 199 VAL A C 1
ATOM 1524 O O . VAL A 1 199 ? 2.544 -11.859 -17.265 1.00 85.25 199 VAL A O 1
ATOM 1527 N N . ASP A 1 200 ? 1.054 -12.091 -18.910 1.00 90.25 200 ASP A N 1
ATOM 1528 C CA . ASP A 1 200 ? 2.061 -12.257 -19.954 1.00 90.25 200 ASP A CA 1
ATOM 1529 C C . ASP A 1 200 ? 2.972 -11.016 -20.103 1.00 90.25 200 ASP A C 1
ATOM 1531 O O . ASP A 1 200 ? 2.507 -9.868 -20.096 1.00 90.25 200 ASP A O 1
ATOM 1535 N N . MET A 1 201 ? 4.282 -11.245 -20.250 1.00 86.88 201 MET A N 1
ATOM 1536 C CA . MET A 1 201 ? 5.254 -10.171 -20.480 1.00 86.88 201 MET A CA 1
ATOM 1537 C C . MET A 1 201 ? 5.055 -9.477 -21.833 1.00 86.88 201 MET A C 1
ATOM 1539 O O . MET A 1 201 ? 5.274 -8.269 -21.930 1.00 86.88 201 MET A O 1
ATOM 1543 N N . ASP A 1 202 ? 4.587 -10.189 -22.859 1.00 90.31 202 ASP A N 1
ATOM 1544 C CA . ASP A 1 202 ? 4.184 -9.612 -24.140 1.00 90.31 202 ASP A CA 1
ATOM 1545 C C . ASP A 1 202 ? 3.056 -8.601 -23.940 1.00 90.31 202 ASP A C 1
ATOM 1547 O O . ASP A 1 202 ? 3.153 -7.469 -24.409 1.00 90.31 202 ASP A O 1
ATOM 1551 N N . TRP A 1 203 ? 2.034 -8.929 -23.144 1.00 90.81 203 TRP A N 1
ATOM 1552 C CA . TRP A 1 203 ? 0.992 -7.956 -22.815 1.00 90.81 203 TRP A CA 1
ATOM 1553 C C . TRP A 1 203 ? 1.572 -6.732 -22.089 1.00 90.81 203 TRP A C 1
ATOM 1555 O O . TRP A 1 203 ? 1.282 -5.588 -22.463 1.00 90.81 203 TRP A O 1
ATOM 1565 N N . ARG A 1 204 ? 2.441 -6.937 -21.089 1.00 86.81 204 ARG A N 1
ATOM 1566 C CA . ARG A 1 204 ? 3.071 -5.833 -20.345 1.00 86.81 204 ARG A CA 1
ATOM 1567 C C . ARG A 1 204 ? 3.875 -4.916 -21.266 1.00 86.81 204 ARG A C 1
ATOM 1569 O O . ARG A 1 204 ? 3.763 -3.697 -21.138 1.00 86.81 204 ARG A O 1
ATOM 1576 N N . LEU A 1 205 ? 4.685 -5.461 -22.167 1.00 86.06 205 LEU A N 1
ATOM 1577 C CA . LEU A 1 205 ? 5.602 -4.685 -23.007 1.00 86.06 205 LEU A CA 1
ATOM 1578 C C . LEU A 1 205 ? 4.923 -4.140 -24.270 1.00 86.06 205 LEU A C 1
ATOM 1580 O O . LEU A 1 205 ? 5.110 -2.974 -24.619 1.00 86.06 205 LEU A O 1
ATOM 1584 N N . ASN A 1 206 ? 4.111 -4.960 -24.938 1.00 91.50 206 ASN A N 1
ATOM 1585 C CA . ASN A 1 206 ? 3.539 -4.671 -26.250 1.00 91.50 206 ASN A CA 1
ATOM 1586 C C . ASN A 1 206 ? 2.100 -4.149 -26.220 1.00 91.50 206 ASN A C 1
ATOM 1588 O O . ASN A 1 206 ? 1.703 -3.515 -27.196 1.00 91.50 206 ASN A O 1
ATOM 1592 N N . CYS A 1 207 ? 1.347 -4.345 -25.134 1.00 92.19 207 CYS A N 1
ATOM 1593 C CA . CYS A 1 207 ? 0.035 -3.716 -24.954 1.00 92.19 207 CYS A CA 1
ATOM 1594 C C . CYS A 1 207 ? 0.137 -2.523 -24.000 1.00 92.19 207 CYS A C 1
ATOM 1596 O O . CYS A 1 207 ? 0.054 -1.378 -24.439 1.00 92.19 207 CYS A O 1
ATOM 1598 N N . LEU A 1 208 ? 0.382 -2.771 -22.709 1.00 85.25 208 LEU A N 1
ATOM 1599 C CA . LEU A 1 208 ? 0.426 -1.721 -21.684 1.00 85.25 208 LEU A CA 1
ATOM 1600 C C . LEU A 1 208 ? 1.597 -0.751 -21.906 1.00 85.25 208 LEU A C 1
ATOM 1602 O O . LEU A 1 208 ? 1.427 0.465 -21.841 1.00 85.25 208 LEU A O 1
ATOM 1606 N N . GLY A 1 209 ? 2.779 -1.281 -22.222 1.00 86.00 209 GLY A N 1
ATOM 1607 C CA . GLY A 1 209 ? 3.999 -0.500 -22.422 1.00 86.00 209 GLY A CA 1
ATOM 1608 C C . GLY A 1 209 ? 3.973 0.419 -23.645 1.00 86.00 209 GLY A C 1
ATOM 1609 O O . GLY A 1 209 ? 4.742 1.379 -23.676 1.00 86.00 209 GLY A O 1
ATOM 1610 N N . LYS A 1 210 ? 3.090 0.170 -24.623 1.00 93.94 210 LYS A N 1
ATOM 1611 C CA . LYS A 1 210 ? 2.937 1.001 -25.832 1.00 93.94 210 LYS A CA 1
ATOM 1612 C C . LYS A 1 210 ? 1.874 2.089 -25.707 1.00 93.94 210 LYS A C 1
ATOM 1614 O O . LYS A 1 210 ? 1.764 2.918 -26.608 1.00 93.94 210 LYS A O 1
ATOM 1619 N N . ILE A 1 211 ? 1.100 2.111 -24.621 1.00 90.69 211 ILE A N 1
ATOM 1620 C CA . ILE A 1 211 ? 0.126 3.179 -24.386 1.00 90.69 211 ILE A CA 1
ATOM 1621 C C . ILE A 1 211 ? 0.885 4.504 -24.233 1.00 90.69 211 ILE A C 1
ATOM 1623 O O . ILE A 1 211 ? 1.728 4.642 -23.347 1.00 90.69 211 ILE A O 1
ATOM 1627 N N . ASP A 1 212 ? 0.573 5.495 -25.072 1.00 88.44 212 ASP A N 1
ATOM 1628 C CA . ASP A 1 212 ? 1.258 6.793 -25.079 1.00 88.44 212 ASP A CA 1
ATOM 1629 C C . ASP A 1 212 ? 0.787 7.699 -23.931 1.00 88.44 212 ASP A C 1
ATOM 1631 O O . ASP A 1 212 ? 0.094 8.697 -24.114 1.00 88.44 212 ASP A O 1
ATOM 1635 N N . THR A 1 213 ? 1.148 7.315 -22.708 1.00 79.56 213 THR A N 1
ATOM 1636 C CA . THR A 1 213 ? 0.835 8.055 -21.482 1.00 79.56 213 THR A CA 1
ATOM 1637 C C . THR A 1 213 ? 2.095 8.289 -20.649 1.00 79.56 213 THR A C 1
ATOM 1639 O O . THR A 1 213 ? 3.020 7.466 -20.673 1.00 79.56 213 THR A O 1
ATOM 1642 N N . PRO A 1 214 ? 2.162 9.383 -19.869 1.00 71.94 214 PRO A N 1
ATOM 1643 C CA . PRO A 1 214 ? 3.264 9.614 -18.935 1.00 71.94 214 PRO A CA 1
ATOM 1644 C C . PRO A 1 214 ? 3.492 8.453 -17.952 1.00 71.94 214 PRO A C 1
ATOM 1646 O O . PRO A 1 214 ? 4.636 8.142 -17.624 1.00 71.94 214 PRO A O 1
ATOM 1649 N N . GLN A 1 215 ? 2.419 7.783 -17.524 1.00 74.38 215 GLN A N 1
ATOM 1650 C CA . GLN A 1 215 ? 2.431 6.657 -16.589 1.00 74.38 215 GLN A CA 1
ATOM 1651 C C . GLN A 1 215 ? 3.124 5.432 -17.187 1.00 74.38 215 GLN A C 1
ATOM 1653 O O . GLN A 1 215 ? 4.054 4.898 -16.584 1.00 74.38 215 GLN A O 1
ATOM 1658 N N . ALA A 1 216 ? 2.721 5.019 -18.392 1.00 77.38 216 ALA A N 1
ATOM 1659 C CA . ALA A 1 216 ? 3.335 3.884 -19.075 1.00 77.38 216 ALA A CA 1
ATOM 1660 C C . ALA A 1 216 ? 4.819 4.149 -19.378 1.00 77.38 216 ALA A C 1
ATOM 1662 O O . ALA A 1 216 ? 5.664 3.292 -19.128 1.00 77.38 216 ALA A O 1
ATOM 1663 N N . LYS A 1 217 ? 5.164 5.369 -19.819 1.00 81.06 217 LYS A N 1
ATOM 1664 C CA . LYS A 1 217 ? 6.560 5.783 -20.053 1.00 81.06 217 LYS A CA 1
ATOM 1665 C C . LYS A 1 217 ? 7.405 5.719 -18.782 1.00 81.06 217 LYS A C 1
ATOM 1667 O O . LYS A 1 217 ? 8.527 5.221 -18.821 1.00 81.06 217 LYS A O 1
ATOM 1672 N N . MET A 1 218 ? 6.871 6.202 -17.659 1.00 75.50 218 MET A N 1
ATOM 1673 C CA . MET A 1 218 ? 7.540 6.132 -16.360 1.00 75.50 218 MET A CA 1
ATOM 1674 C C . MET A 1 218 ? 7.770 4.684 -15.933 1.00 75.50 218 MET A C 1
ATOM 1676 O O . MET A 1 218 ? 8.895 4.325 -15.607 1.00 75.50 218 MET A O 1
ATOM 1680 N N . MET A 1 219 ? 6.732 3.853 -15.983 1.00 78.62 219 MET A N 1
ATOM 1681 C CA . MET A 1 219 ? 6.817 2.444 -15.606 1.00 78.62 219 MET A CA 1
ATOM 1682 C C . MET A 1 219 ? 7.827 1.682 -16.476 1.00 78.62 219 MET A C 1
ATOM 1684 O O . MET A 1 219 ? 8.649 0.941 -15.949 1.00 78.62 219 MET A O 1
ATOM 1688 N N . ASN A 1 220 ? 7.842 1.927 -17.792 1.00 82.56 220 ASN A N 1
ATOM 1689 C CA . ASN A 1 220 ? 8.849 1.368 -18.698 1.00 82.56 220 ASN A CA 1
ATOM 1690 C C . ASN A 1 220 ? 10.271 1.779 -18.304 1.00 82.56 220 ASN A C 1
ATOM 1692 O O . ASN A 1 220 ? 11.157 0.935 -18.281 1.00 82.56 220 ASN A O 1
ATOM 1696 N N . ALA A 1 221 ? 10.495 3.057 -17.992 1.00 80.38 221 ALA A N 1
ATOM 1697 C CA . ALA A 1 221 ? 11.818 3.550 -17.623 1.00 80.38 221 ALA A CA 1
ATOM 1698 C C . ALA A 1 221 ? 12.314 2.950 -16.296 1.00 80.38 221 ALA A C 1
ATOM 1700 O O . ALA A 1 221 ? 13.463 2.527 -16.219 1.00 80.38 221 ALA A O 1
ATOM 1701 N N . LEU A 1 222 ? 11.441 2.861 -15.286 1.00 74.62 222 LEU A N 1
ATOM 1702 C CA . LEU A 1 222 ? 11.759 2.257 -13.987 1.00 74.62 222 LEU A CA 1
ATOM 1703 C C . LEU A 1 222 ? 12.096 0.774 -14.118 1.00 74.62 222 LEU A C 1
ATOM 1705 O O . LEU A 1 222 ? 13.096 0.310 -13.578 1.00 74.62 222 LEU A O 1
ATOM 1709 N N . GLU A 1 223 ? 11.268 0.026 -14.843 1.00 77.19 223 GLU A N 1
ATOM 1710 C CA . GLU A 1 223 ? 11.460 -1.412 -15.001 1.00 77.19 223 GLU A CA 1
ATOM 1711 C C . GLU A 1 223 ? 12.644 -1.750 -15.903 1.00 77.19 223 GLU A C 1
ATOM 1713 O O . GLU A 1 223 ? 13.281 -2.777 -15.685 1.00 77.19 223 GLU A O 1
ATOM 1718 N N . LYS A 1 224 ? 12.988 -0.885 -16.868 1.00 80.75 224 LYS A N 1
ATOM 1719 C CA . LYS A 1 224 ? 14.168 -1.081 -17.717 1.00 80.75 224 LYS A CA 1
ATOM 1720 C C . LYS A 1 224 ? 15.441 -1.226 -16.884 1.00 80.75 224 LYS A C 1
ATOM 1722 O O . LYS A 1 224 ? 16.228 -2.119 -17.164 1.00 80.75 224 LYS A O 1
ATOM 1727 N N . VAL A 1 225 ? 15.612 -0.415 -15.836 1.00 73.88 225 VAL A N 1
ATOM 1728 C CA . VAL A 1 225 ? 16.763 -0.541 -14.922 1.00 73.88 225 VAL A CA 1
ATOM 1729 C C . VAL A 1 225 ? 16.816 -1.933 -14.305 1.00 73.88 225 VAL A C 1
ATOM 1731 O O . VAL A 1 225 ? 17.890 -2.504 -14.152 1.00 73.88 225 VAL A O 1
ATOM 1734 N N . TRP A 1 226 ? 15.661 -2.507 -13.988 1.00 68.44 226 TRP A N 1
ATOM 1735 C CA . TRP A 1 226 ? 15.590 -3.835 -13.404 1.00 68.44 226 TRP A CA 1
ATOM 1736 C C . TRP A 1 226 ? 15.934 -4.925 -14.429 1.00 68.44 226 TRP A C 1
ATOM 1738 O O . TRP A 1 226 ? 16.764 -5.785 -14.151 1.00 68.44 226 TRP A O 1
ATOM 1748 N N . TYR A 1 227 ? 15.374 -4.847 -15.642 1.00 72.75 227 TYR A N 1
ATOM 1749 C CA . TYR A 1 227 ? 15.692 -5.784 -16.727 1.00 72.75 227 TYR A CA 1
ATOM 1750 C C . TYR A 1 227 ? 17.152 -5.695 -17.193 1.00 72.75 227 TYR A C 1
ATOM 1752 O O . TYR A 1 227 ? 17.709 -6.693 -17.629 1.00 72.75 227 TYR A O 1
ATOM 1760 N N . ASP A 1 228 ? 17.781 -4.525 -17.113 1.00 78.25 228 ASP A N 1
ATOM 1761 C CA . ASP A 1 228 ? 19.174 -4.368 -17.530 1.00 78.25 228 ASP A CA 1
ATOM 1762 C C . ASP A 1 228 ? 20.165 -4.873 -16.463 1.00 78.25 228 ASP A C 1
ATOM 1764 O O . ASP A 1 228 ? 21.246 -5.343 -16.813 1.00 78.25 228 ASP A O 1
ATOM 1768 N N . ASN A 1 229 ? 19.826 -4.755 -15.171 1.00 67.75 229 ASN A N 1
ATOM 1769 C CA . ASN A 1 229 ? 20.772 -4.991 -14.070 1.00 67.75 229 ASN A CA 1
ATOM 1770 C C . ASN A 1 229 ? 20.589 -6.326 -13.339 1.00 67.75 229 ASN A C 1
ATOM 1772 O O . ASN A 1 229 ? 21.522 -6.778 -12.677 1.00 67.75 229 ASN A O 1
ATOM 1776 N N . TYR A 1 230 ? 19.424 -6.969 -13.439 1.00 63.59 230 TYR A N 1
ATOM 1777 C CA . TYR A 1 230 ? 19.167 -8.236 -12.757 1.00 63.59 230 TYR A CA 1
ATOM 1778 C C . TYR A 1 230 ? 19.137 -9.395 -13.746 1.00 63.59 230 TYR A C 1
ATOM 1780 O O . TYR A 1 230 ? 18.405 -9.382 -14.728 1.00 63.59 230 TYR A O 1
ATOM 1788 N N . SER A 1 231 ? 19.896 -10.450 -13.441 1.00 59.00 231 SER A N 1
ATOM 1789 C CA . SER A 1 231 ? 19.930 -11.690 -14.234 1.00 59.00 231 SER A CA 1
ATOM 1790 C C . SER A 1 231 ? 18.642 -12.515 -14.130 1.00 59.00 231 SER A C 1
ATOM 1792 O O . SER A 1 231 ? 18.487 -13.514 -14.831 1.00 59.00 231 SER A O 1
ATOM 1794 N N . PHE A 1 232 ? 17.736 -12.136 -13.227 1.00 62.59 232 PHE A N 1
ATOM 1795 C CA . PHE A 1 232 ? 16.446 -12.781 -13.063 1.00 62.59 232 PHE A CA 1
ATOM 1796 C C . PHE A 1 232 ? 15.397 -12.067 -13.914 1.00 62.59 232 PHE A C 1
ATOM 1798 O O . PHE A 1 232 ? 14.996 -10.940 -13.627 1.00 62.59 232 PHE A O 1
ATOM 1805 N N . HIS A 1 233 ? 14.918 -12.758 -14.943 1.00 67.25 233 HIS A N 1
ATOM 1806 C CA . HIS A 1 233 ? 13.768 -12.330 -15.726 1.00 67.25 233 HIS A CA 1
ATOM 1807 C C . HIS A 1 233 ? 12.614 -13.281 -15.434 1.00 67.25 233 HIS A C 1
ATOM 1809 O O . HIS A 1 233 ? 12.701 -14.453 -15.811 1.00 67.25 233 HIS A O 1
ATOM 1815 N N . PRO A 1 234 ? 11.556 -12.823 -14.746 1.00 68.00 234 PRO A N 1
ATOM 1816 C CA . PRO A 1 234 ? 10.391 -13.663 -14.552 1.00 68.00 234 PRO A CA 1
ATOM 1817 C C . PRO A 1 234 ? 9.768 -14.001 -15.914 1.00 68.00 234 PRO A C 1
ATOM 1819 O O . PRO A 1 234 ? 9.776 -13.189 -16.839 1.00 68.00 234 PRO A O 1
ATOM 1822 N N . ASP A 1 235 ? 9.211 -15.206 -16.028 1.00 81.19 235 ASP A N 1
ATOM 1823 C CA . ASP A 1 235 ? 8.488 -15.684 -17.216 1.00 81.19 235 ASP A CA 1
ATOM 1824 C C . ASP A 1 235 ? 7.166 -14.928 -17.450 1.00 81.19 235 ASP A C 1
ATOM 1826 O O . ASP A 1 235 ? 6.515 -15.104 -18.477 1.00 81.19 235 ASP A O 1
ATOM 1830 N N . HIS A 1 236 ? 6.767 -14.080 -16.501 1.00 84.31 236 HIS A N 1
ATOM 1831 C CA . HIS A 1 236 ? 5.538 -13.301 -16.504 1.00 84.31 236 HIS A CA 1
ATOM 1832 C C . HIS A 1 236 ? 5.735 -11.970 -15.755 1.00 84.31 236 HIS A C 1
ATOM 1834 O O . HIS A 1 236 ? 6.687 -11.779 -14.997 1.00 84.31 236 HIS A O 1
ATOM 1840 N N . PHE A 1 237 ? 4.821 -11.029 -15.960 1.00 83.00 237 PHE A N 1
ATOM 1841 C CA . PHE A 1 237 ? 4.810 -9.752 -15.267 1.00 83.00 237 PHE A CA 1
ATOM 1842 C C . PHE A 1 237 ? 4.301 -9.921 -13.832 1.00 83.00 237 PHE A C 1
ATOM 1844 O O . PHE A 1 237 ? 3.134 -10.250 -13.614 1.00 83.00 237 PHE A O 1
ATOM 1851 N N . ILE A 1 238 ? 5.174 -9.663 -12.853 1.00 82.69 238 ILE A N 1
ATOM 1852 C CA . ILE A 1 238 ? 4.834 -9.768 -11.431 1.00 82.69 238 ILE A CA 1
ATOM 1853 C C . ILE A 1 238 ? 4.155 -8.477 -10.968 1.00 82.69 238 ILE A C 1
ATOM 1855 O O . ILE A 1 238 ? 4.779 -7.413 -10.878 1.00 82.69 238 ILE A O 1
ATOM 1859 N N . MET A 1 239 ? 2.870 -8.597 -10.650 1.00 80.38 239 MET A N 1
ATOM 1860 C CA . MET A 1 239 ? 2.035 -7.523 -10.125 1.00 80.38 239 MET A CA 1
ATOM 1861 C C . MET A 1 239 ? 1.879 -7.694 -8.616 1.00 80.38 239 MET A C 1
ATOM 1863 O O . MET A 1 239 ? 1.032 -8.461 -8.175 1.00 80.38 239 MET A O 1
ATOM 1867 N N . CYS A 1 240 ? 2.697 -6.998 -7.830 1.00 83.88 240 CYS A N 1
ATOM 1868 C CA . CYS A 1 240 ? 2.549 -6.981 -6.376 1.00 83.88 240 CYS A CA 1
ATOM 1869 C C . CYS A 1 240 ? 1.433 -6.006 -5.994 1.00 83.88 240 CYS A C 1
ATOM 1871 O O . CYS A 1 240 ? 0.254 -6.361 -5.943 1.00 83.88 240 CYS A O 1
ATOM 1873 N N . ASP A 1 241 ? 1.796 -4.743 -5.820 1.00 81.62 241 ASP A N 1
ATOM 1874 C CA . ASP A 1 241 ? 0.920 -3.684 -5.334 1.00 81.62 241 ASP A CA 1
ATOM 1875 C C . ASP A 1 241 ? -0.325 -3.508 -6.206 1.00 81.62 241 ASP A C 1
ATOM 1877 O O . ASP A 1 241 ? -1.416 -3.203 -5.718 1.00 81.62 241 ASP A O 1
ATOM 1881 N N . GLN A 1 242 ? -0.184 -3.738 -7.516 1.00 83.25 242 GLN A N 1
ATOM 1882 C CA . GLN A 1 242 ? -1.282 -3.604 -8.465 1.00 83.25 242 GLN A CA 1
ATOM 1883 C C . GLN A 1 242 ? -2.422 -4.585 -8.177 1.00 83.25 242 GLN A C 1
ATOM 1885 O O . GLN A 1 242 ? -3.572 -4.230 -8.423 1.00 83.25 242 GLN A O 1
ATOM 1890 N N . LEU A 1 243 ? -2.146 -5.782 -7.644 1.00 85.69 243 LEU A N 1
ATOM 1891 C CA . LEU A 1 243 ? -3.196 -6.747 -7.305 1.00 85.69 243 LEU A CA 1
ATOM 1892 C C . LEU A 1 243 ? -3.990 -6.314 -6.073 1.00 85.69 243 LEU A C 1
ATOM 1894 O O . LEU A 1 243 ? -5.220 -6.346 -6.108 1.00 85.69 243 LEU A O 1
ATOM 1898 N N . ALA A 1 244 ? -3.311 -5.856 -5.017 1.00 85.88 244 ALA A N 1
ATOM 1899 C CA . ALA A 1 244 ? -3.978 -5.312 -3.834 1.00 85.88 244 ALA A CA 1
ATOM 1900 C C . ALA A 1 244 ? -4.811 -4.070 -4.190 1.00 85.88 244 ALA A C 1
ATOM 1902 O O . ALA A 1 244 ? -5.969 -3.959 -3.788 1.00 85.88 244 ALA A O 1
ATOM 1903 N N . MET A 1 245 ? -4.265 -3.175 -5.020 1.00 83.94 245 MET A N 1
ATOM 1904 C CA . MET A 1 245 ? -4.987 -1.996 -5.494 1.00 83.94 245 MET A CA 1
ATOM 1905 C C . MET A 1 245 ? -6.184 -2.364 -6.382 1.00 83.94 245 MET A C 1
ATOM 1907 O O . MET A 1 245 ? -7.256 -1.783 -6.231 1.00 83.94 245 MET A O 1
ATOM 1911 N N . ALA A 1 246 ? -6.033 -3.325 -7.300 1.00 85.31 246 ALA A N 1
ATOM 1912 C CA . ALA A 1 246 ? -7.133 -3.781 -8.146 1.00 85.31 246 ALA A CA 1
ATOM 1913 C C . ALA A 1 246 ? -8.277 -4.365 -7.306 1.00 85.31 246 ALA A C 1
ATOM 1915 O O . ALA A 1 246 ? -9.434 -4.029 -7.547 1.00 85.31 246 ALA A O 1
ATOM 1916 N N . ALA A 1 247 ? -7.954 -5.175 -6.293 1.00 88.81 247 ALA A N 1
ATOM 1917 C CA . ALA A 1 247 ? -8.936 -5.728 -5.364 1.00 88.81 247 ALA A CA 1
ATOM 1918 C C . ALA A 1 247 ? -9.658 -4.643 -4.553 1.00 88.81 247 ALA A C 1
ATOM 1920 O O . ALA A 1 247 ? -10.866 -4.738 -4.348 1.00 88.81 247 ALA A O 1
ATOM 1921 N N . ALA A 1 248 ? -8.938 -3.592 -4.155 1.00 85.94 248 ALA A N 1
ATOM 1922 C CA . ALA A 1 248 ? -9.514 -2.463 -3.436 1.00 85.94 248 ALA A CA 1
ATOM 1923 C C . ALA A 1 248 ? -10.427 -1.580 -4.306 1.00 85.94 248 ALA A C 1
ATOM 1925 O O . ALA A 1 248 ? -11.362 -0.969 -3.794 1.00 85.94 248 ALA A O 1
ATOM 1926 N N . LEU A 1 249 ? -10.159 -1.491 -5.614 1.00 81.25 249 LEU A N 1
ATOM 1927 C CA . LEU A 1 249 ? -11.009 -0.763 -6.564 1.00 81.25 249 LEU A CA 1
ATOM 1928 C C . LEU A 1 249 ? -12.254 -1.561 -6.951 1.00 81.25 249 LEU A C 1
ATOM 1930 O O . LEU A 1 249 ? -13.333 -0.991 -7.083 1.00 81.25 249 LEU A O 1
ATOM 1934 N N . ASP A 1 250 ? -12.108 -2.867 -7.150 1.00 84.50 250 ASP A N 1
ATOM 1935 C CA . ASP A 1 250 ? -13.209 -3.741 -7.525 1.00 84.50 250 ASP A CA 1
ATOM 1936 C C . ASP A 1 250 ? -13.021 -5.131 -6.922 1.00 84.50 250 ASP A C 1
ATOM 1938 O O . ASP A 1 250 ? -12.309 -5.977 -7.458 1.00 84.50 250 ASP A O 1
ATOM 1942 N N . VAL A 1 251 ? -13.741 -5.405 -5.835 1.00 84.19 251 VAL A N 1
ATOM 1943 C CA . VAL A 1 251 ? -13.681 -6.695 -5.134 1.00 84.19 251 VAL A CA 1
ATOM 1944 C C . VAL A 1 251 ? -14.037 -7.892 -6.023 1.00 84.19 251 VAL A C 1
ATOM 1946 O O . VAL A 1 251 ? -13.658 -9.017 -5.703 1.00 84.19 251 VAL A O 1
ATOM 1949 N N . ARG A 1 252 ? -14.711 -7.688 -7.166 1.00 88.62 252 ARG A N 1
ATOM 1950 C CA . ARG A 1 252 ? -15.053 -8.765 -8.115 1.00 88.62 252 ARG A CA 1
ATOM 1951 C C . ARG A 1 252 ? -13.830 -9.352 -8.816 1.00 88.62 252 ARG A C 1
ATOM 1953 O O . ARG A 1 252 ? -13.919 -10.464 -9.332 1.00 88.62 252 ARG A O 1
ATOM 1960 N N . VAL A 1 253 ? -12.691 -8.653 -8.823 1.00 87.44 253 VAL A N 1
ATOM 1961 C CA . VAL A 1 253 ? -11.433 -9.217 -9.346 1.00 87.44 253 VAL A CA 1
ATOM 1962 C C . VAL A 1 253 ? -10.911 -10.354 -8.460 1.00 87.44 253 VAL A C 1
ATOM 1964 O O . VAL A 1 253 ? -10.180 -11.224 -8.936 1.00 87.44 253 VAL A O 1
ATOM 1967 N N . MET A 1 254 ? -11.321 -10.401 -7.186 1.00 89.94 254 MET A N 1
ATOM 1968 C CA . MET A 1 254 ? -11.026 -11.507 -6.280 1.00 89.94 254 MET A CA 1
ATOM 1969 C C . MET A 1 254 ? -11.948 -12.692 -6.582 1.00 89.94 254 MET A C 1
ATOM 1971 O O . MET A 1 254 ? -12.974 -12.905 -5.942 1.00 89.94 254 MET A O 1
ATOM 1975 N N . THR A 1 255 ? -11.571 -13.495 -7.576 1.00 89.62 255 THR A N 1
ATOM 1976 C CA . THR A 1 255 ? -12.373 -14.654 -8.012 1.00 89.62 255 THR A CA 1
ATOM 1977 C C . THR A 1 255 ? -12.386 -15.809 -7.008 1.00 89.62 255 THR A C 1
ATOM 1979 O O . THR A 1 255 ? -13.292 -16.643 -7.034 1.00 89.62 255 THR A O 1
ATOM 1982 N N . LYS A 1 256 ? -11.381 -15.878 -6.127 1.00 88.94 256 LYS A N 1
ATOM 1983 C CA . LYS A 1 256 ? -11.275 -16.847 -5.032 1.00 88.94 256 LYS A CA 1
ATOM 1984 C C . LYS A 1 256 ? -10.597 -16.189 -3.839 1.00 88.94 256 LYS A C 1
ATOM 1986 O O . LYS A 1 256 ? -9.594 -15.502 -4.001 1.00 88.94 256 LYS A O 1
ATOM 1991 N N . THR A 1 257 ? -11.104 -16.467 -2.646 1.00 89.56 257 THR A N 1
ATOM 1992 C CA . THR A 1 257 ? -10.465 -16.099 -1.383 1.00 89.56 257 THR A CA 1
ATOM 1993 C C . THR A 1 257 ? -10.337 -17.342 -0.513 1.00 89.56 257 THR A C 1
ATOM 1995 O O . THR A 1 257 ? -11.148 -18.269 -0.590 1.00 89.56 257 THR A O 1
ATOM 1998 N N . LYS A 1 258 ? -9.286 -17.389 0.302 1.00 88.75 258 LYS A N 1
ATOM 1999 C CA . LYS A 1 258 ? -9.092 -18.438 1.297 1.00 88.75 258 LYS A CA 1
ATOM 2000 C C . LYS A 1 258 ? -8.903 -17.764 2.640 1.00 88.75 258 LYS A C 1
ATOM 2002 O O . LYS A 1 258 ? -7.991 -16.961 2.804 1.00 88.75 258 LYS A O 1
ATOM 2007 N N . ARG A 1 259 ? -9.780 -18.083 3.589 1.00 85.75 259 ARG A N 1
ATOM 2008 C CA . ARG A 1 259 ? -9.632 -17.601 4.954 1.00 85.75 259 ARG A CA 1
ATOM 2009 C C . ARG A 1 259 ? -8.549 -18.414 5.645 1.00 85.75 259 ARG A C 1
ATOM 2011 O O . ARG A 1 259 ? -8.632 -19.639 5.721 1.00 85.75 259 ARG A O 1
ATOM 2018 N N . HIS A 1 260 ? -7.550 -17.706 6.129 1.00 68.88 260 HIS A N 1
ATOM 2019 C CA . HIS A 1 260 ? -6.557 -18.222 7.041 1.00 68.88 260 HIS A CA 1
ATOM 2020 C C . HIS A 1 260 ? -6.854 -17.529 8.369 1.00 68.88 260 HIS A C 1
ATOM 2022 O O . HIS A 1 260 ? -6.745 -16.309 8.416 1.00 68.88 260 HIS A O 1
ATOM 2028 N N . TRP A 1 261 ? -7.292 -18.323 9.361 1.00 59.94 261 TRP A N 1
ATOM 2029 C CA . TRP A 1 261 ? -7.709 -17.927 10.723 1.00 59.94 261 TRP A CA 1
ATOM 2030 C C . TRP A 1 261 ? -8.927 -16.974 10.840 1.00 59.94 261 TRP A C 1
ATOM 2032 O O . TRP A 1 261 ? -9.261 -16.193 9.923 1.00 59.94 261 TRP A O 1
#

Sequence (261 aa):
MAAALDVRVMNQDQATLGLHTKGLMVMEQPTCICNGPKFNSNVDHYRARRRDGFSKSIPVHRGSESALIMTPKDAEGYHGSDGFNDVQFGTTPDVTRVQEEGAVLAICRHVRENPGEVTLVALGPLTNVALAFKLCPDITSQIKEMFIMGGNCEGVGNVSMSAEFNFYVDPEAAFVVLNKNNCPTYIATWELCYKYCKVDMDWRLNCLGKIDTPQAKMMNALEKVWYDNYSFHPDHFIMCDQLAMAAALDVRVMTKTKRHW